Protein AF-A0A0U5IMC1-F1 (afdb_monomer_lite)

Secondary structure (DSSP, 8-state):
-PPP-PPPHHHHHHHTT----TT--SS------SB---SSHHHHHHHHTTSS---SBGGGS--HHHHHHHHHHHHHHT-S-----SSHHHHHHHHHHHHGGG-----S---HHHHHIIIIIGGGGT-------TTTHHHHTT-SSSEE-S--SSSS-EEE-TTTTTTTTS-HHHHHHTT--TT--EEE--SS-HHHHHHHHHHHH-

Structure (mmCIF, N/CA/C/O backbone):
data_AF-A0A0U5IMC1-F1
#
_entry.id   AF-A0A0U5IMC1-F1
#
loop_
_atom_site.group_PDB
_atom_site.id
_atom_site.type_symbol
_atom_site.label_atom_id
_atom_site.label_alt_id
_atom_site.label_comp_id
_atom_site.label_asym_id
_atom_site.label_entity_id
_atom_site.label_seq_id
_atom_site.pdbx_PDB_ins_code
_atom_site.Cartn_x
_atom_site.Cartn_y
_atom_site.Cartn_z
_atom_site.occupancy
_atom_site.B_iso_or_equiv
_atom_site.auth_seq_id
_atom_site.auth_comp_id
_atom_site.auth_asym_id
_atom_site.auth_atom_id
_atom_site.pdbx_PDB_model_num
ATOM 1 N N . MET A 1 1 ? -13.055 -26.616 -26.993 1.00 38.06 1 MET A N 1
ATOM 2 C CA . MET A 1 1 ? -11.719 -26.590 -26.353 1.00 38.06 1 MET A CA 1
ATOM 3 C C . MET A 1 1 ? -11.912 -26.245 -24.887 1.00 38.06 1 MET A C 1
ATOM 5 O O . MET A 1 1 ? -12.826 -25.481 -24.605 1.00 38.06 1 MET A O 1
ATOM 9 N N . SER A 1 2 ? -11.107 -26.794 -23.973 1.00 35.84 2 SER A N 1
ATOM 10 C CA . SER A 1 2 ? -11.080 -26.279 -22.596 1.00 35.84 2 SER A CA 1
ATOM 11 C C . SER A 1 2 ? -10.519 -24.858 -22.602 1.00 35.84 2 SER A C 1
ATOM 13 O O . SER A 1 2 ? -9.609 -24.572 -23.382 1.00 35.84 2 SER A O 1
ATOM 15 N N . ALA A 1 3 ? -11.012 -23.991 -21.716 1.00 41.09 3 ALA A N 1
ATOM 16 C CA . ALA A 1 3 ? -10.266 -22.791 -21.354 1.00 41.09 3 ALA A CA 1
ATOM 17 C C . ALA A 1 3 ? -8.898 -23.207 -20.768 1.00 41.09 3 ALA A C 1
ATOM 19 O O . ALA A 1 3 ? -8.819 -24.278 -20.146 1.00 41.09 3 ALA A O 1
ATOM 20 N N . PRO A 1 4 ? -7.828 -22.408 -20.944 1.00 47.88 4 PRO A N 1
ATOM 21 C CA . PRO A 1 4 ? -6.581 -22.652 -20.233 1.00 47.88 4 PRO A CA 1
ATOM 22 C C . PRO A 1 4 ? -6.866 -22.575 -18.733 1.00 47.88 4 PRO A C 1
ATOM 24 O O . PRO A 1 4 ? -7.408 -21.583 -18.241 1.00 47.88 4 PRO A O 1
ATOM 27 N N . THR A 1 5 ? -6.528 -23.634 -18.002 1.00 52.69 5 THR A N 1
ATOM 28 C CA . THR A 1 5 ? -6.650 -23.657 -16.545 1.00 52.69 5 THR A CA 1
ATOM 29 C C . THR A 1 5 ? -5.761 -22.558 -15.973 1.00 52.69 5 THR A C 1
ATOM 31 O O . THR A 1 5 ? -4.536 -22.686 -16.017 1.00 52.69 5 THR A O 1
ATOM 34 N N . ARG A 1 6 ? -6.358 -21.477 -15.444 1.00 70.75 6 ARG A N 1
ATOM 35 C CA . ARG A 1 6 ? -5.618 -20.503 -14.629 1.00 70.75 6 ARG A CA 1
ATOM 36 C C . ARG A 1 6 ? -4.876 -21.294 -13.547 1.00 70.75 6 ARG A C 1
ATOM 38 O O . ARG A 1 6 ? -5.488 -22.118 -12.868 1.00 70.75 6 ARG A O 1
ATOM 45 N N . ASN A 1 7 ? -3.571 -21.052 -13.421 1.00 81.88 7 ASN A N 1
ATOM 46 C CA . ASN A 1 7 ? -2.734 -21.662 -12.387 1.00 81.88 7 ASN A CA 1
ATOM 47 C C . ASN A 1 7 ? -3.379 -21.493 -10.999 1.00 81.88 7 ASN A C 1
ATOM 49 O O . ASN A 1 7 ? -4.106 -20.525 -10.772 1.00 81.88 7 ASN A O 1
ATOM 53 N N . SER A 1 8 ? -3.117 -22.410 -10.063 1.00 90.38 8 SER A N 1
ATOM 54 C CA . SER A 1 8 ? -3.699 -22.315 -8.714 1.00 90.38 8 SER A CA 1
ATOM 55 C C . SER A 1 8 ? -3.310 -21.002 -8.019 1.00 90.38 8 SER A C 1
ATOM 57 O O . SER A 1 8 ? -2.279 -20.409 -8.350 1.00 90.38 8 SER A O 1
ATOM 59 N N . LEU A 1 9 ? -4.097 -20.555 -7.033 1.00 90.19 9 LEU A N 1
ATOM 60 C CA . LEU A 1 9 ? -3.784 -19.339 -6.274 1.00 90.19 9 LEU A CA 1
ATOM 61 C C . LEU A 1 9 ? -2.365 -19.398 -5.682 1.00 90.19 9 LEU A C 1
ATOM 63 O O . LEU A 1 9 ? -1.580 -18.487 -5.917 1.00 90.19 9 LEU A O 1
ATOM 67 N N . ALA A 1 10 ? -1.996 -20.515 -5.047 1.00 94.31 10 ALA A N 1
ATOM 68 C CA . ALA A 1 10 ? -0.651 -20.738 -4.515 1.00 94.31 10 ALA A CA 1
ATOM 69 C C . ALA A 1 10 ? 0.443 -20.626 -5.598 1.00 94.31 10 ALA A C 1
ATOM 71 O O . ALA A 1 10 ? 1.451 -19.951 -5.400 1.00 94.31 10 ALA A O 1
ATOM 72 N N . THR A 1 11 ? 0.222 -21.213 -6.780 1.00 93.00 11 THR A N 1
ATOM 73 C CA . THR A 1 11 ? 1.140 -21.094 -7.928 1.00 93.00 11 THR A CA 1
ATOM 74 C C . THR A 1 11 ? 1.285 -19.641 -8.402 1.00 93.00 11 THR A C 1
ATOM 76 O O . THR A 1 11 ? 2.368 -19.241 -8.827 1.00 93.00 11 THR A O 1
ATOM 79 N N . ARG A 1 12 ? 0.213 -18.838 -8.331 1.00 91.69 12 ARG A N 1
ATOM 80 C CA . ARG A 1 12 ? 0.216 -17.413 -8.709 1.00 91.69 12 ARG A CA 1
ATOM 81 C C . ARG A 1 12 ? 0.943 -16.556 -7.674 1.00 91.69 12 ARG A C 1
ATOM 83 O O . ARG A 1 12 ? 1.716 -15.701 -8.085 1.00 91.69 12 ARG A O 1
ATOM 90 N N . CYS A 1 13 ? 0.780 -16.820 -6.374 1.00 92.06 13 CYS A N 1
ATOM 91 C CA . CYS A 1 13 ? 1.528 -16.122 -5.320 1.00 92.06 13 CYS A CA 1
ATOM 92 C C . CYS A 1 13 ? 3.045 -16.232 -5.546 1.00 92.06 13 CYS A C 1
ATOM 94 O O . CYS A 1 13 ? 3.759 -15.231 -5.484 1.00 92.06 13 CYS A O 1
ATOM 96 N N . VAL A 1 14 ? 3.520 -17.437 -5.889 1.00 91.56 14 VAL A N 1
ATOM 97 C CA . VAL A 1 14 ? 4.935 -17.677 -6.206 1.00 91.56 14 VAL A CA 1
ATOM 98 C C . VAL A 1 14 ? 5.339 -17.003 -7.524 1.00 91.56 14 VAL A C 1
ATOM 100 O O . VAL A 1 14 ? 6.276 -16.214 -7.528 1.00 91.56 14 VAL A O 1
ATOM 103 N N . HIS A 1 15 ? 4.650 -17.281 -8.639 1.00 92.06 15 HIS A N 1
ATOM 104 C CA . HIS A 1 15 ? 5.194 -17.006 -9.981 1.00 92.06 15 HIS A CA 1
ATOM 105 C C . HIS A 1 15 ? 4.595 -15.815 -10.748 1.00 92.06 15 HIS A C 1
ATOM 107 O O . HIS A 1 15 ? 5.153 -15.438 -11.775 1.00 92.06 15 HIS A O 1
ATOM 113 N N . ALA A 1 16 ? 3.468 -15.227 -10.331 1.00 92.38 16 ALA A N 1
ATOM 114 C CA . ALA A 1 16 ? 2.926 -14.059 -11.036 1.00 92.38 16 ALA A CA 1
ATOM 115 C C . ALA A 1 16 ? 3.807 -12.820 -10.795 1.00 92.38 16 ALA A C 1
ATOM 117 O O . ALA A 1 16 ? 4.348 -12.664 -9.701 1.00 92.38 16 ALA A O 1
ATOM 118 N N . GLY A 1 17 ? 3.965 -11.965 -11.809 1.00 89.44 17 GLY A N 1
ATOM 119 C CA . GLY A 1 17 ? 4.785 -10.746 -11.755 1.00 89.44 17 GLY A CA 1
ATOM 120 C C . GLY A 1 17 ? 6.306 -10.951 -11.672 1.00 89.44 17 GLY A C 1
ATOM 121 O O . GLY A 1 17 ? 7.046 -9.975 -11.758 1.00 89.44 17 GLY A O 1
ATOM 122 N N . GLU A 1 18 ? 6.808 -12.185 -11.532 1.00 90.75 18 GLU A N 1
ATOM 123 C CA . GLU A 1 18 ? 8.256 -12.427 -11.502 1.00 90.75 18 GLU A CA 1
ATOM 124 C C . GLU A 1 18 ? 8.898 -12.159 -12.866 1.00 90.75 18 GLU A C 1
ATOM 126 O O . GLU A 1 18 ? 8.426 -12.634 -13.903 1.00 90.75 18 GLU A O 1
ATOM 131 N N . ARG A 1 19 ? 10.001 -11.404 -12.863 1.00 84.31 19 ARG A N 1
ATOM 132 C CA . ARG A 1 19 ? 10.660 -10.928 -14.084 1.00 84.31 19 ARG A CA 1
ATOM 133 C C . ARG A 1 19 ? 11.922 -11.730 -14.375 1.00 84.31 19 ARG A C 1
ATOM 135 O O . ARG A 1 19 ? 12.742 -11.949 -13.488 1.00 84.31 19 ARG A O 1
ATOM 142 N N . THR A 1 20 ? 12.130 -12.084 -15.643 1.00 85.75 20 THR A N 1
ATOM 143 C CA . THR A 1 20 ? 13.409 -12.635 -16.110 1.00 85.75 20 THR A CA 1
ATOM 144 C C . THR A 1 20 ? 14.503 -11.575 -15.992 1.00 85.75 20 THR A C 1
ATOM 146 O O . THR A 1 20 ? 14.514 -10.597 -16.741 1.00 85.75 20 THR A O 1
ATOM 149 N N . ASP A 1 21 ? 15.430 -11.772 -15.061 1.00 88.88 21 ASP A N 1
ATOM 150 C CA . ASP A 1 21 ? 16.609 -10.925 -14.893 1.00 88.88 21 ASP A CA 1
ATOM 151 C C . ASP A 1 21 ? 17.632 -11.134 -16.037 1.00 88.88 21 ASP A C 1
ATOM 153 O O . ASP A 1 21 ? 17.951 -12.284 -16.359 1.00 88.88 21 ASP A O 1
ATOM 157 N N . PRO A 1 22 ? 18.206 -10.064 -16.629 1.00 87.75 22 PRO A N 1
ATOM 158 C CA . PRO A 1 22 ? 19.233 -10.169 -17.671 1.00 87.75 22 PRO A CA 1
ATOM 159 C C . PRO A 1 22 ? 20.512 -10.930 -17.283 1.00 87.75 22 PRO A C 1
ATOM 161 O O . PRO A 1 22 ? 21.247 -11.351 -18.177 1.00 87.75 22 PRO A O 1
ATOM 164 N N . HIS A 1 23 ? 20.794 -11.111 -15.989 1.00 92.25 23 HIS A N 1
ATOM 165 C CA . HIS A 1 23 ? 21.945 -11.870 -15.488 1.00 92.25 23 HIS A CA 1
ATOM 166 C C . HIS A 1 23 ? 21.582 -13.290 -15.014 1.00 92.25 23 HIS A C 1
ATOM 168 O O . HIS A 1 23 ? 22.460 -14.024 -14.560 1.00 92.25 23 HIS A O 1
ATOM 174 N N . GLY A 1 24 ? 20.322 -13.712 -15.172 1.00 90.88 24 GLY A N 1
ATOM 175 C CA . GLY A 1 24 ? 19.850 -15.053 -14.829 1.00 90.88 24 GLY A CA 1
ATOM 176 C C . GLY A 1 24 ? 19.470 -15.256 -13.359 1.00 90.88 24 GLY A C 1
ATOM 177 O O . GLY A 1 24 ? 19.352 -16.404 -12.931 1.00 90.88 24 GLY A O 1
ATOM 178 N N . SER A 1 25 ? 19.267 -14.187 -12.580 1.00 91.12 25 SER A N 1
ATOM 179 C CA . SER A 1 25 ? 18.691 -14.294 -11.233 1.00 91.12 25 SER A CA 1
ATOM 180 C C . SER A 1 25 ? 17.316 -14.991 -11.276 1.00 91.12 25 SER A C 1
ATOM 182 O O . SER A 1 25 ? 16.452 -14.582 -12.055 1.00 91.12 25 SER A O 1
ATOM 184 N N . PRO A 1 26 ? 17.057 -15.999 -10.417 1.00 86.94 26 PRO A N 1
ATOM 185 C CA . PRO A 1 26 ? 15.743 -16.634 -10.287 1.00 86.94 26 PRO A CA 1
ATOM 186 C C . PRO A 1 26 ? 14.735 -15.783 -9.490 1.00 86.94 26 PRO A C 1
ATOM 188 O O . PRO A 1 26 ? 13.603 -16.212 -9.274 1.00 86.94 26 PRO A O 1
ATOM 191 N N . HIS A 1 27 ? 15.150 -14.602 -9.024 1.00 88.50 27 HIS A N 1
ATOM 192 C CA . HIS A 1 27 ? 14.339 -13.650 -8.269 1.00 88.50 27 HIS A CA 1
ATOM 193 C C . HIS A 1 27 ? 14.411 -12.268 -8.916 1.00 88.50 27 HIS A C 1
ATOM 195 O O . HIS A 1 27 ? 15.494 -11.837 -9.328 1.00 88.50 27 HIS A O 1
ATOM 201 N N . THR A 1 28 ? 13.285 -11.554 -8.945 1.00 91.12 28 THR A N 1
ATOM 202 C CA . THR A 1 28 ? 13.225 -10.173 -9.435 1.00 91.12 28 THR A CA 1
ATOM 203 C C . THR A 1 28 ? 14.202 -9.266 -8.653 1.00 91.12 28 THR A C 1
ATOM 205 O O . THR A 1 28 ? 14.073 -9.161 -7.431 1.00 91.12 28 THR A O 1
ATOM 208 N N . PRO A 1 29 ? 15.173 -8.588 -9.305 1.00 92.62 29 PRO A N 1
ATOM 209 C CA . PRO A 1 29 ? 16.128 -7.715 -8.615 1.00 92.62 29 PRO A CA 1
ATOM 210 C C . PRO A 1 29 ? 15.476 -6.475 -7.984 1.00 92.62 29 PRO A C 1
ATOM 212 O O . PRO A 1 29 ? 14.432 -6.004 -8.441 1.00 92.62 29 PRO A O 1
ATOM 215 N N . ILE A 1 30 ? 16.128 -5.894 -6.968 1.00 93.19 30 ILE A N 1
ATOM 216 C CA . ILE A 1 30 ? 15.671 -4.670 -6.288 1.00 93.19 30 ILE A CA 1
ATOM 217 C C . ILE A 1 30 ? 16.300 -3.430 -6.947 1.00 93.19 30 ILE A C 1
ATOM 219 O O . ILE A 1 30 ? 17.474 -3.124 -6.744 1.00 93.19 30 ILE A O 1
ATOM 223 N N . TYR A 1 31 ? 15.506 -2.684 -7.716 1.00 94.00 31 TYR A N 1
ATOM 224 C CA . TYR A 1 31 ? 15.919 -1.474 -8.426 1.00 94.00 31 TYR A CA 1
ATOM 225 C C . TYR A 1 31 ? 15.777 -0.231 -7.537 1.00 94.00 31 TYR A C 1
ATOM 227 O O . TYR A 1 31 ? 14.844 0.559 -7.681 1.00 94.00 31 TYR A O 1
ATOM 235 N N . THR A 1 32 ? 16.752 -0.013 -6.653 1.00 95.69 32 THR A N 1
ATOM 236 C CA . THR A 1 32 ? 16.837 1.149 -5.740 1.00 95.69 32 THR A CA 1
ATOM 237 C C . THR A 1 32 ? 17.151 2.493 -6.428 1.00 95.69 32 THR A C 1
ATOM 239 O O . THR A 1 32 ? 17.486 3.471 -5.760 1.00 95.69 32 THR A O 1
ATOM 242 N N . THR A 1 33 ? 17.041 2.579 -7.759 1.00 94.81 33 THR A N 1
ATOM 243 C CA . THR A 1 33 ? 17.288 3.817 -8.516 1.00 94.81 33 THR A CA 1
ATOM 244 C C . THR A 1 33 ? 16.069 4.743 -8.553 1.00 94.81 33 THR A C 1
ATOM 246 O O . THR A 1 33 ? 14.914 4.310 -8.570 1.00 94.81 33 THR A O 1
ATOM 249 N N . THR A 1 34 ? 16.324 6.048 -8.630 1.00 93.81 34 THR A N 1
ATOM 250 C CA . THR A 1 34 ? 15.302 7.077 -8.871 1.00 93.81 34 THR A CA 1
ATOM 251 C C . THR A 1 34 ? 15.076 7.348 -10.357 1.00 93.81 34 THR A C 1
ATOM 253 O O . THR A 1 34 ? 13.968 7.717 -10.737 1.00 93.81 34 THR A O 1
ATOM 256 N N . THR A 1 35 ? 16.097 7.153 -11.197 1.00 93.94 35 THR A N 1
ATOM 257 C CA . THR A 1 35 ? 16.114 7.532 -12.618 1.00 93.94 35 THR A CA 1
ATOM 258 C C . THR A 1 35 ? 16.779 6.454 -13.470 1.00 93.94 35 THR A C 1
ATOM 260 O O . THR A 1 35 ? 17.594 5.672 -12.976 1.00 93.94 35 THR A O 1
ATOM 263 N N . PHE A 1 36 ? 16.460 6.434 -14.761 1.00 94.94 36 PHE A N 1
ATOM 264 C CA . PHE A 1 36 ? 16.986 5.462 -15.717 1.00 94.94 36 PHE A CA 1
ATOM 265 C C . PHE A 1 36 ? 17.721 6.167 -16.865 1.00 94.94 36 PHE A C 1
ATOM 267 O O . PHE A 1 36 ? 17.443 7.325 -17.178 1.00 94.94 36 PHE A O 1
ATOM 274 N N . ALA A 1 37 ? 18.708 5.486 -17.452 1.00 95.31 37 ALA A N 1
ATOM 275 C CA . ALA A 1 37 ? 19.543 6.017 -18.528 1.00 95.31 37 ALA A CA 1
ATOM 276 C C . ALA A 1 37 ? 19.052 5.536 -19.900 1.00 95.31 37 ALA A C 1
ATOM 278 O O . ALA A 1 37 ? 18.627 4.392 -20.047 1.00 95.31 37 ALA A O 1
ATOM 279 N N . PHE A 1 38 ? 19.168 6.397 -20.912 1.00 95.44 38 PHE A N 1
ATOM 280 C CA . PHE A 1 38 ? 18.723 6.131 -22.280 1.00 95.44 38 PHE A CA 1
ATOM 281 C C . PHE A 1 38 ? 19.916 6.149 -23.247 1.00 95.44 38 PHE A C 1
ATOM 283 O O . PHE A 1 38 ? 20.796 6.998 -23.096 1.00 95.44 38 PHE A O 1
ATOM 290 N N . PRO A 1 39 ? 19.959 5.265 -24.264 1.00 95.50 39 PRO A N 1
ATOM 291 C CA . PRO A 1 39 ? 21.070 5.209 -25.218 1.00 95.50 39 PRO A CA 1
ATOM 292 C C . PRO A 1 39 ? 21.084 6.391 -26.204 1.00 95.50 39 PRO A C 1
ATOM 294 O O . PRO A 1 39 ? 22.099 6.643 -26.848 1.00 95.50 39 PRO A O 1
ATOM 297 N N . SER A 1 40 ? 19.966 7.107 -26.352 1.00 97.00 40 SER A N 1
ATOM 298 C CA . SER A 1 40 ? 19.850 8.310 -27.180 1.00 97.00 40 SER A CA 1
ATOM 299 C C . SER A 1 40 ? 18.632 9.147 -26.778 1.00 97.00 40 SER A C 1
ATOM 301 O O . SER A 1 40 ? 17.693 8.643 -26.157 1.00 97.00 40 SER A O 1
ATOM 303 N N . THR A 1 41 ? 18.601 10.416 -27.198 1.00 96.12 41 THR A N 1
ATOM 304 C CA . THR A 1 41 ? 17.423 11.288 -27.045 1.00 96.12 41 THR A CA 1
ATOM 305 C C . THR A 1 41 ? 16.194 10.742 -27.779 1.00 96.12 41 THR A C 1
ATOM 307 O O . THR A 1 41 ? 15.079 10.947 -27.316 1.00 96.12 41 THR A O 1
ATOM 310 N N . ALA A 1 42 ? 16.376 10.012 -28.886 1.00 97.19 42 ALA A N 1
ATOM 311 C CA . ALA A 1 42 ? 15.269 9.371 -29.597 1.00 97.19 42 ALA A CA 1
ATOM 312 C C . ALA A 1 42 ? 14.610 8.279 -28.737 1.00 97.19 42 ALA A C 1
ATOM 314 O O . ALA A 1 42 ? 13.403 8.314 -28.538 1.00 97.19 42 ALA A O 1
ATOM 315 N N . ALA A 1 43 ? 15.411 7.398 -28.122 1.00 95.25 43 ALA A N 1
ATOM 316 C CA . ALA A 1 43 ? 14.903 6.356 -27.226 1.00 95.25 43 ALA A CA 1
ATOM 317 C C . ALA A 1 43 ? 14.228 6.925 -25.961 1.00 95.25 43 ALA A C 1
ATOM 319 O O . ALA A 1 43 ? 13.298 6.321 -25.434 1.00 95.25 43 ALA A O 1
ATOM 320 N N . LEU A 1 44 ? 14.675 8.093 -25.479 1.00 93.44 44 LEU A N 1
ATOM 321 C CA . LEU A 1 44 ? 13.992 8.837 -24.415 1.00 93.44 44 LEU A CA 1
ATOM 322 C C . LEU A 1 44 ? 12.620 9.352 -24.878 1.00 93.44 44 LEU A C 1
ATOM 324 O O . LEU A 1 44 ? 11.630 9.169 -24.174 1.00 9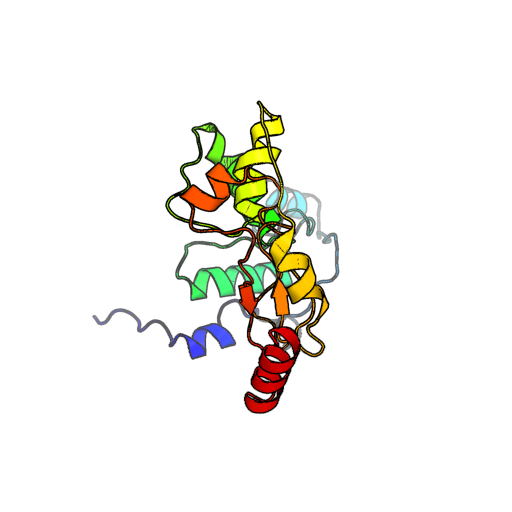3.44 44 LEU A O 1
ATOM 328 N N . LEU A 1 45 ? 12.552 9.975 -26.058 1.00 93.62 45 LEU A N 1
ATOM 329 C CA . LEU A 1 45 ? 11.304 10.485 -26.630 1.00 93.62 45 LEU A CA 1
ATOM 330 C C . LEU A 1 45 ? 10.302 9.360 -26.922 1.00 93.62 45 LEU A C 1
ATOM 332 O O . LEU A 1 45 ? 9.127 9.509 -26.611 1.00 93.62 45 LEU A O 1
ATOM 336 N N . ASP A 1 46 ? 10.755 8.205 -27.417 1.00 95.56 46 ASP A N 1
ATOM 337 C CA . ASP A 1 46 ? 9.896 7.034 -27.642 1.00 95.56 46 ASP A CA 1
ATOM 338 C C . ASP A 1 46 ? 9.193 6.546 -26.365 1.00 95.56 46 ASP A C 1
ATOM 340 O O . ASP A 1 46 ? 8.055 6.083 -26.436 1.00 95.56 46 ASP A O 1
ATOM 344 N N . VAL A 1 47 ? 9.828 6.695 -25.197 1.00 92.12 47 VAL A N 1
ATOM 345 C CA . VAL A 1 47 ? 9.220 6.373 -23.896 1.00 92.12 47 VAL A CA 1
ATOM 346 C C . VAL A 1 47 ? 8.344 7.515 -23.370 1.00 92.12 47 VAL A C 1
ATOM 348 O O . VAL A 1 47 ? 7.223 7.269 -22.932 1.00 92.12 47 VAL A O 1
ATOM 351 N N . VAL A 1 48 ? 8.807 8.767 -23.448 1.00 89.50 48 VAL A N 1
ATOM 352 C CA . VAL A 1 48 ? 8.047 9.952 -22.993 1.00 89.50 48 VAL A CA 1
ATOM 353 C C . VAL A 1 48 ? 6.744 10.138 -23.780 1.00 89.50 48 VAL A C 1
ATOM 355 O O . VAL A 1 48 ? 5.734 10.546 -23.214 1.00 89.50 48 VAL A O 1
ATOM 358 N N . GLU A 1 49 ? 6.750 9.815 -25.071 1.00 93.06 49 GLU A N 1
ATOM 359 C CA . GLU A 1 49 ? 5.598 9.931 -25.972 1.00 93.06 49 GLU A CA 1
ATOM 360 C C . GLU A 1 49 ? 4.792 8.618 -26.083 1.00 93.06 49 GLU A C 1
ATOM 362 O O . GLU A 1 49 ? 3.949 8.480 -26.968 1.00 93.06 49 GLU A O 1
ATOM 367 N N . GLY A 1 50 ? 5.047 7.638 -25.204 1.00 89.00 50 GLY A N 1
ATOM 368 C CA . GLY A 1 50 ? 4.250 6.411 -25.077 1.00 89.00 50 GLY A CA 1
ATOM 369 C C . GLY A 1 50 ? 4.349 5.415 -26.240 1.00 89.00 50 GLY A C 1
ATOM 370 O O . GLY A 1 50 ? 3.541 4.491 -26.312 1.00 89.00 50 GLY A O 1
ATOM 371 N N . ARG A 1 51 ? 5.320 5.566 -27.151 1.00 94.44 51 ARG A N 1
ATOM 372 C CA . ARG A 1 51 ? 5.550 4.624 -28.266 1.00 94.44 51 ARG A CA 1
ATOM 373 C C . ARG A 1 51 ? 6.203 3.320 -27.809 1.00 94.44 51 ARG A C 1
ATOM 375 O O . ARG A 1 51 ? 6.006 2.285 -28.441 1.00 94.44 51 ARG A O 1
ATOM 382 N N . VAL A 1 52 ? 6.985 3.371 -26.733 1.00 92.81 52 VAL A N 1
ATOM 383 C CA . VAL A 1 52 ? 7.688 2.234 -26.128 1.00 92.81 52 VAL A CA 1
ATOM 384 C C . VAL A 1 52 ? 7.484 2.276 -24.614 1.00 92.81 52 VAL A C 1
ATOM 386 O O . VAL A 1 52 ? 7.641 3.321 -23.992 1.00 92.81 52 VAL A O 1
ATOM 389 N N . ALA A 1 53 ? 7.161 1.139 -23.996 1.00 88.44 53 ALA A N 1
ATOM 390 C CA . ALA A 1 53 ? 7.121 1.041 -22.539 1.00 88.44 53 ALA A CA 1
ATOM 391 C C . ALA A 1 53 ? 8.551 1.049 -21.972 1.00 88.44 53 ALA A C 1
ATOM 393 O O . ALA A 1 53 ? 9.377 0.221 -22.359 1.00 88.44 53 ALA A O 1
ATOM 394 N N . GLY A 1 54 ? 8.845 1.956 -21.040 1.00 88.56 54 GLY A N 1
ATOM 395 C CA . GLY A 1 54 ? 10.169 2.046 -20.431 1.00 88.56 54 GLY A CA 1
ATOM 396 C C . GLY A 1 54 ? 10.191 2.847 -19.135 1.00 88.56 54 GLY A C 1
ATOM 397 O O . GLY A 1 54 ? 9.448 3.808 -18.954 1.00 88.56 54 GLY A O 1
ATOM 398 N N . SER A 1 55 ? 11.068 2.446 -18.222 1.00 92.19 55 SER A N 1
ATOM 399 C CA . SER A 1 55 ? 11.302 3.147 -16.964 1.00 92.19 55 SER A CA 1
ATOM 400 C C . SER A 1 55 ? 11.951 4.509 -17.244 1.00 92.19 55 SER A C 1
ATOM 402 O O . SER A 1 55 ? 13.049 4.562 -17.789 1.00 92.19 55 SER A O 1
ATOM 404 N N . LEU A 1 56 ? 11.294 5.611 -16.873 1.00 91.62 56 LEU A N 1
ATOM 405 C CA . LEU A 1 56 ? 11.848 6.971 -16.983 1.00 91.62 56 LEU A CA 1
ATOM 406 C C . LEU A 1 56 ? 12.411 7.439 -15.635 1.00 91.62 56 LEU A C 1
ATOM 408 O O . LEU A 1 56 ? 13.605 7.701 -15.485 1.00 91.62 56 LEU A O 1
ATOM 412 N N . TYR A 1 57 ? 11.530 7.515 -14.639 1.00 93.12 57 TYR A N 1
ATOM 413 C CA . TYR A 1 57 ? 11.827 7.974 -13.288 1.00 93.12 57 TYR A CA 1
ATOM 414 C C . TYR A 1 57 ? 10.842 7.300 -12.328 1.00 93.12 57 TYR A C 1
ATOM 416 O O . TYR A 1 57 ? 9.639 7.363 -12.564 1.00 93.12 57 TYR A O 1
ATOM 424 N N . THR A 1 58 ? 11.328 6.685 -11.247 1.00 94.31 58 THR A N 1
ATOM 425 C CA . THR A 1 58 ? 10.574 5.731 -10.399 1.00 94.31 58 THR A CA 1
ATOM 426 C C . THR A 1 58 ? 9.241 6.275 -9.852 1.00 94.31 58 THR A C 1
ATOM 428 O O . THR A 1 58 ? 8.309 5.507 -9.643 1.00 94.31 58 THR A O 1
ATOM 431 N N . ARG A 1 59 ? 9.100 7.601 -9.680 1.00 91.19 59 ARG A N 1
ATOM 432 C CA . ARG A 1 59 ? 7.835 8.257 -9.275 1.00 91.19 59 ARG A CA 1
ATOM 433 C C . ARG A 1 59 ? 6.690 8.076 -10.285 1.00 91.19 59 ARG A C 1
ATOM 435 O O . ARG A 1 59 ? 5.536 8.119 -9.885 1.00 91.19 59 ARG A O 1
ATOM 442 N N . TYR A 1 60 ? 6.991 7.911 -11.571 1.00 87.44 60 TYR A N 1
ATOM 443 C CA . TYR A 1 60 ? 5.993 7.764 -12.639 1.00 87.44 60 TYR A CA 1
ATOM 444 C C . TYR A 1 60 ? 5.649 6.291 -12.929 1.00 87.44 60 TYR A C 1
ATOM 446 O O . TYR A 1 60 ? 5.155 5.973 -14.007 1.00 87.44 60 TYR A O 1
ATOM 454 N N . GLY A 1 61 ? 5.938 5.391 -11.984 1.00 81.62 61 GLY A N 1
ATOM 455 C CA . GLY A 1 61 ? 5.806 3.949 -12.167 1.00 81.62 61 GLY A CA 1
ATOM 456 C C . GLY A 1 61 ? 6.918 3.365 -13.041 1.00 81.62 61 GLY A C 1
ATOM 457 O O . GLY A 1 61 ? 8.003 3.936 -13.183 1.00 81.62 61 GLY A O 1
ATOM 458 N N . LEU A 1 62 ? 6.651 2.182 -13.598 1.00 85.25 62 LEU A N 1
ATOM 459 C CA . LEU A 1 62 ? 7.544 1.421 -14.482 1.00 85.25 62 LEU A CA 1
ATOM 460 C C . LEU A 1 62 ? 8.931 1.067 -13.900 1.00 85.25 62 LEU A C 1
ATOM 462 O O . LEU A 1 62 ? 9.787 0.560 -14.626 1.00 85.25 62 LEU A O 1
ATOM 466 N N . ASN A 1 63 ? 9.177 1.271 -12.602 1.00 94.81 63 ASN A N 1
ATOM 467 C CA . ASN A 1 63 ? 10.329 0.682 -11.914 1.00 94.81 63 ASN A CA 1
ATOM 468 C C . ASN A 1 63 ? 10.162 -0.855 -11.901 1.00 94.81 63 ASN A C 1
ATOM 470 O O . ASN A 1 63 ? 9.098 -1.319 -11.487 1.00 94.81 63 ASN A O 1
ATOM 474 N N . PRO A 1 64 ? 11.163 -1.659 -12.318 1.00 93.25 64 PRO A N 1
ATOM 475 C CA . PRO A 1 64 ? 10.959 -3.096 -12.516 1.00 93.25 64 PRO A CA 1
ATOM 476 C C . PRO A 1 64 ? 10.522 -3.865 -11.262 1.00 93.25 64 PRO A C 1
ATOM 478 O O . PRO A 1 64 ? 9.743 -4.807 -11.380 1.00 93.25 64 PRO A O 1
ATOM 481 N N . SER A 1 65 ? 10.979 -3.466 -10.070 1.00 94.19 65 SER A N 1
ATOM 482 C CA . SER A 1 65 ? 10.599 -4.120 -8.807 1.00 94.19 65 SER A CA 1
ATOM 483 C C . SER A 1 65 ? 9.185 -3.747 -8.363 1.00 94.19 65 SER A C 1
ATOM 485 O O . SER A 1 65 ? 8.484 -4.580 -7.798 1.00 94.19 65 SER A O 1
ATOM 487 N N . ILE A 1 66 ? 8.758 -2.509 -8.636 1.00 94.94 66 ILE A N 1
ATOM 488 C CA . ILE A 1 66 ? 7.396 -2.047 -8.338 1.00 94.94 66 ILE A CA 1
ATOM 489 C C . ILE A 1 66 ? 6.404 -2.724 -9.291 1.00 94.94 66 ILE A C 1
ATOM 491 O O . ILE A 1 66 ? 5.433 -3.318 -8.830 1.00 94.94 66 ILE A O 1
ATOM 495 N N . LEU A 1 67 ? 6.715 -2.764 -10.593 1.00 93.56 67 LEU A N 1
ATOM 496 C CA . LEU A 1 67 ? 5.894 -3.475 -11.575 1.00 93.56 67 LEU A CA 1
ATOM 497 C C . LEU A 1 67 ? 5.730 -4.961 -11.243 1.00 93.56 67 LEU A C 1
ATOM 499 O O . LEU A 1 67 ? 4.653 -5.502 -11.439 1.00 93.56 67 LEU A O 1
ATOM 503 N N . ALA A 1 68 ? 6.762 -5.636 -10.732 1.00 94.62 68 ALA A N 1
ATOM 504 C CA . ALA A 1 68 ? 6.642 -7.043 -10.345 1.00 94.62 68 ALA A CA 1
ATOM 505 C C . ALA A 1 68 ? 5.612 -7.265 -9.222 1.00 94.62 68 ALA A C 1
ATOM 507 O O . ALA A 1 68 ? 4.881 -8.255 -9.235 1.00 94.62 68 ALA A O 1
ATOM 508 N N . LEU A 1 69 ? 5.510 -6.325 -8.275 1.00 95.06 69 LEU A N 1
ATOM 509 C CA . LEU A 1 69 ? 4.466 -6.321 -7.250 1.00 95.06 69 LEU A CA 1
ATOM 510 C C . LEU A 1 69 ? 3.089 -6.004 -7.855 1.00 95.06 69 LEU A C 1
ATOM 512 O O . LEU A 1 69 ? 2.126 -6.711 -7.570 1.00 95.06 69 LEU A O 1
ATOM 516 N N . GLU A 1 70 ? 2.994 -4.983 -8.708 1.00 95.19 70 GLU A N 1
ATOM 517 C CA . GLU A 1 70 ? 1.746 -4.561 -9.364 1.00 95.19 70 GLU A CA 1
ATOM 518 C C . GLU A 1 70 ? 1.173 -5.665 -10.270 1.00 95.19 70 GLU A C 1
ATOM 520 O O . GLU A 1 70 ? 0.008 -6.038 -10.134 1.00 95.19 70 GLU A O 1
ATOM 525 N N . GLU A 1 71 ? 2.001 -6.268 -11.126 1.00 94.25 71 GLU A N 1
ATOM 526 C CA . GLU A 1 71 ? 1.649 -7.406 -11.983 1.00 94.25 71 GLU A CA 1
ATOM 527 C C . GLU A 1 71 ? 1.244 -8.638 -11.148 1.00 94.25 71 GLU A C 1
ATOM 529 O O . GLU A 1 71 ? 0.290 -9.335 -11.505 1.00 94.25 71 GLU A O 1
ATOM 534 N N . LYS A 1 72 ? 1.911 -8.902 -10.009 1.00 95.62 72 LYS A N 1
ATOM 535 C CA . LYS A 1 72 ? 1.546 -9.997 -9.091 1.00 95.62 72 LYS A CA 1
ATOM 536 C C . LYS A 1 72 ? 0.191 -9.740 -8.422 1.00 95.62 72 LYS A C 1
ATOM 538 O O . LYS A 1 72 ? -0.643 -10.642 -8.413 1.00 95.62 72 LYS A O 1
ATOM 543 N N . LEU A 1 73 ? -0.063 -8.534 -7.908 1.00 95.06 73 LEU A N 1
ATOM 544 C CA . LEU A 1 73 ? -1.330 -8.169 -7.260 1.00 95.06 73 LEU A CA 1
ATOM 545 C C . LEU A 1 73 ? -2.503 -8.162 -8.249 1.00 95.06 73 LEU A C 1
ATOM 547 O O . LEU A 1 73 ? -3.518 -8.810 -7.989 1.00 95.06 73 LEU A O 1
ATOM 551 N N . ALA A 1 74 ? -2.344 -7.519 -9.411 1.00 93.88 74 ALA A N 1
ATOM 552 C CA . ALA A 1 74 ? -3.363 -7.510 -10.461 1.00 93.88 74 ALA A CA 1
ATOM 553 C C . ALA A 1 74 ? -3.692 -8.935 -10.917 1.00 93.88 74 ALA A C 1
ATOM 555 O O . ALA A 1 74 ? -4.863 -9.306 -11.030 1.00 93.88 74 ALA A O 1
ATOM 556 N N . ALA A 1 75 ? -2.662 -9.774 -11.081 1.00 92.62 75 ALA A N 1
ATOM 557 C CA . ALA A 1 75 ? -2.861 -11.185 -11.340 1.00 92.62 75 ALA A CA 1
ATOM 558 C C . ALA A 1 75 ? -3.648 -11.856 -10.210 1.00 92.62 75 ALA A C 1
ATOM 560 O O . ALA A 1 75 ? -4.637 -12.504 -10.528 1.00 92.62 75 ALA A O 1
ATOM 561 N N . LEU A 1 76 ? -3.258 -11.735 -8.936 1.00 92.12 76 LEU A N 1
ATOM 562 C CA . LEU A 1 76 ? -3.913 -12.425 -7.814 1.00 92.12 76 LEU A CA 1
ATOM 563 C C . LEU A 1 76 ? -5.419 -12.130 -7.745 1.00 92.12 76 LEU A C 1
ATOM 565 O O . LEU A 1 76 ? -6.202 -13.080 -7.867 1.00 92.12 76 LEU A O 1
ATOM 569 N N . GLU A 1 77 ? -5.799 -10.851 -7.692 1.00 91.75 77 GLU A N 1
ATOM 570 C CA . GLU A 1 77 ? -7.200 -10.389 -7.693 1.00 91.75 77 GLU A CA 1
ATOM 571 C C . GLU A 1 77 ? -7.929 -10.684 -9.018 1.00 91.75 77 GLU A C 1
ATOM 573 O O . GLU A 1 77 ? -9.150 -10.813 -9.073 1.00 91.75 77 GLU A O 1
ATOM 578 N N . GLY A 1 78 ? -7.182 -10.844 -10.115 1.00 90.12 78 GLY A N 1
ATOM 579 C CA . GLY A 1 78 ? -7.734 -11.036 -11.455 1.00 90.12 78 GLY A CA 1
ATOM 580 C C . GLY A 1 78 ? -8.178 -9.739 -12.136 1.00 90.12 78 GLY A C 1
ATOM 581 O O . GLY A 1 78 ? -8.962 -9.816 -13.085 1.00 90.12 78 GLY A O 1
ATOM 582 N N . ALA A 1 79 ? -7.675 -8.597 -11.663 1.00 90.25 79 ALA A N 1
ATOM 583 C CA . ALA A 1 79 ? -7.846 -7.277 -12.256 1.00 90.25 79 ALA A CA 1
ATOM 584 C C . ALA A 1 79 ? -7.024 -7.110 -13.551 1.00 90.25 79 ALA A C 1
ATOM 586 O O . ALA A 1 79 ? -6.155 -7.922 -13.871 1.00 90.25 79 ALA A O 1
ATOM 587 N N . GLU A 1 80 ? -7.296 -6.037 -14.296 1.00 94.50 80 GLU A N 1
ATOM 588 C CA . GLU A 1 80 ? -6.533 -5.656 -15.495 1.00 94.50 80 GLU A CA 1
ATOM 589 C C . GLU A 1 80 ? -5.152 -5.077 -15.143 1.00 94.50 80 GLU A C 1
ATOM 591 O O . GLU A 1 80 ? -4.160 -5.384 -15.800 1.00 94.50 80 GLU A O 1
ATOM 596 N N . ALA A 1 81 ? -5.086 -4.282 -14.072 1.00 92.12 81 ALA A N 1
ATOM 597 C CA . ALA A 1 81 ? -3.876 -3.669 -13.539 1.00 92.12 81 ALA A CA 1
ATOM 598 C C . ALA A 1 81 ? -4.008 -3.449 -12.020 1.00 92.12 81 ALA A C 1
ATOM 600 O O . ALA A 1 81 ? -5.098 -3.556 -11.456 1.00 92.12 81 ALA A O 1
ATOM 601 N N . ALA A 1 82 ? -2.895 -3.111 -11.371 1.00 93.62 82 ALA A N 1
ATOM 602 C CA . ALA A 1 82 ? -2.832 -2.618 -9.999 1.00 93.62 82 ALA A CA 1
ATOM 603 C C . ALA A 1 82 ? -1.794 -1.488 -9.929 1.00 93.62 82 ALA A C 1
ATOM 605 O O . ALA A 1 82 ? -0.971 -1.352 -10.833 1.00 93.62 82 ALA A O 1
ATOM 606 N N . LEU A 1 83 ? -1.838 -0.684 -8.867 1.00 93.31 83 LEU A N 1
ATOM 607 C CA . LEU A 1 83 ? -0.897 0.411 -8.621 1.00 93.31 83 LEU A CA 1
ATOM 608 C C . LEU A 1 83 ? -0.392 0.339 -7.180 1.00 93.31 83 LEU A C 1
ATOM 610 O O . LEU A 1 83 ? -1.187 0.192 -6.249 1.00 93.31 83 LEU A O 1
ATOM 614 N N . ALA A 1 84 ? 0.920 0.449 -6.993 1.00 93.44 84 ALA A N 1
ATOM 615 C CA . ALA A 1 84 ? 1.546 0.451 -5.679 1.00 93.44 84 ALA A CA 1
ATOM 616 C C . ALA A 1 84 ? 1.618 1.875 -5.102 1.00 93.44 84 ALA A C 1
ATOM 618 O O . ALA A 1 84 ? 2.138 2.800 -5.726 1.00 93.44 84 ALA A O 1
ATOM 619 N N . PHE A 1 85 ? 1.143 2.041 -3.867 1.00 91.44 85 PHE A N 1
ATOM 620 C CA . PHE A 1 85 ? 1.156 3.312 -3.139 1.00 91.44 85 PHE A CA 1
ATOM 621 C C . PHE A 1 85 ? 1.999 3.213 -1.864 1.00 91.44 85 PHE A C 1
ATOM 623 O O . PHE A 1 85 ? 2.245 2.128 -1.346 1.00 91.44 85 PHE A O 1
ATOM 630 N N . ALA A 1 86 ? 2.414 4.363 -1.324 1.00 91.00 86 ALA A N 1
ATOM 631 C CA . ALA A 1 86 ? 3.216 4.429 -0.097 1.00 91.00 86 ALA A CA 1
ATOM 632 C C . ALA A 1 86 ? 2.474 3.941 1.168 1.00 91.00 86 ALA A C 1
ATOM 634 O O . ALA A 1 86 ? 3.110 3.659 2.180 1.00 91.00 86 ALA A O 1
ATOM 635 N N . SER A 1 87 ? 1.140 3.867 1.129 1.00 88.19 87 SER A N 1
ATOM 636 C CA . SER A 1 87 ? 0.281 3.311 2.180 1.00 88.19 87 SER A CA 1
ATOM 637 C C . SER A 1 87 ? -1.128 3.048 1.634 1.00 88.19 87 SER A C 1
ATOM 639 O O . SER A 1 87 ? -1.484 3.562 0.570 1.00 88.19 87 SER A O 1
ATOM 641 N N . GLY A 1 88 ? -1.959 2.312 2.383 1.00 83.50 88 GLY A N 1
ATOM 642 C CA . GLY A 1 88 ? -3.389 2.167 2.070 1.00 83.50 88 GLY A CA 1
ATOM 643 C C . GLY A 1 88 ? -4.107 3.521 1.997 1.00 83.50 88 GLY A C 1
ATOM 644 O O . GLY A 1 88 ? -4.768 3.802 1.003 1.00 83.50 88 GLY A O 1
ATOM 645 N N . MET A 1 89 ? -3.849 4.408 2.970 1.00 85.81 89 MET A N 1
ATOM 646 C CA . MET A 1 89 ? -4.353 5.793 2.990 1.00 85.81 89 MET A CA 1
ATOM 647 C C . MET A 1 89 ? -4.017 6.565 1.703 1.00 85.81 89 MET A C 1
ATOM 649 O O . MET A 1 89 ? -4.840 7.328 1.201 1.00 85.81 89 MET A O 1
ATOM 653 N N . ALA A 1 90 ? -2.817 6.373 1.145 1.00 83.12 90 ALA A N 1
ATOM 654 C CA . ALA A 1 90 ? -2.412 7.023 -0.099 1.00 83.12 90 ALA A CA 1
ATOM 655 C C . ALA A 1 90 ? -3.139 6.448 -1.331 1.00 83.12 90 ALA A C 1
ATOM 657 O O . ALA A 1 90 ? -3.432 7.203 -2.257 1.00 83.12 90 ALA A O 1
ATOM 658 N N . ALA A 1 91 ? -3.467 5.150 -1.330 1.00 85.31 91 ALA A N 1
ATOM 659 C CA . ALA A 1 91 ? -4.243 4.514 -2.395 1.00 85.31 91 ALA A CA 1
ATOM 660 C C . ALA A 1 91 ? -5.697 5.015 -2.423 1.00 85.31 91 ALA A C 1
ATOM 662 O O . ALA A 1 91 ? -6.182 5.435 -3.473 1.00 85.31 91 ALA A O 1
ATOM 663 N N . GLU A 1 92 ? -6.378 5.043 -1.271 1.00 80.62 92 GLU A N 1
ATOM 664 C CA . GLU A 1 92 ? -7.748 5.570 -1.187 1.00 80.62 92 GLU A CA 1
ATOM 665 C C . GLU A 1 92 ? -7.799 7.087 -1.427 1.00 80.62 92 GLU A C 1
ATOM 667 O O . GLU A 1 92 ? -8.667 7.554 -2.158 1.00 80.62 92 GLU A O 1
ATOM 672 N N . SER A 1 93 ? -6.816 7.859 -0.943 1.00 81.69 93 SER A N 1
ATOM 673 C CA . SER A 1 93 ? -6.724 9.296 -1.249 1.00 81.69 93 SER A CA 1
ATOM 674 C C . SER A 1 93 ? -6.588 9.543 -2.754 1.00 81.69 93 SER A C 1
ATOM 676 O O . SER A 1 93 ? -7.265 10.412 -3.300 1.00 81.69 93 SER A O 1
ATOM 678 N N . ALA A 1 94 ? -5.754 8.764 -3.453 1.00 82.50 94 ALA A N 1
ATOM 679 C CA . ALA A 1 94 ? -5.612 8.868 -4.903 1.00 82.50 94 ALA A CA 1
ATOM 680 C C . ALA A 1 94 ? -6.912 8.497 -5.640 1.00 82.50 94 ALA A C 1
ATOM 682 O O . ALA A 1 94 ? -7.322 9.222 -6.548 1.00 82.50 94 ALA A O 1
ATOM 683 N N . LEU A 1 95 ? -7.592 7.426 -5.212 1.00 81.62 95 LEU A N 1
ATOM 684 C CA . LEU A 1 95 ? -8.901 7.017 -5.730 1.00 81.62 95 LEU 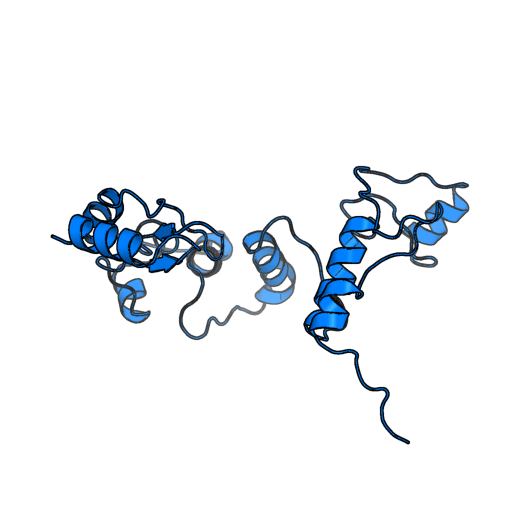A CA 1
ATOM 685 C C . LEU A 1 95 ? -9.948 8.134 -5.560 1.00 81.62 95 LEU A C 1
ATOM 687 O O . LEU A 1 95 ? -10.641 8.489 -6.516 1.00 81.62 95 LEU A O 1
ATOM 691 N N . PHE A 1 96 ? -10.034 8.730 -4.369 1.00 78.00 96 PHE A N 1
ATOM 692 C CA . PHE A 1 96 ? -10.989 9.793 -4.061 1.00 78.00 96 PHE A CA 1
ATOM 693 C C . PHE A 1 96 ? -10.668 11.112 -4.781 1.00 78.00 96 PHE A C 1
ATOM 695 O O . PHE A 1 96 ? -11.587 11.755 -5.286 1.00 78.00 96 PHE A O 1
ATOM 702 N N . PHE A 1 97 ? -9.396 11.497 -4.933 1.00 78.00 97 PHE A N 1
ATOM 703 C CA . PHE A 1 97 ? -9.031 12.684 -5.722 1.00 78.00 97 PHE A CA 1
ATOM 704 C C . PHE A 1 97 ? -9.268 12.508 -7.231 1.00 78.00 97 PHE A C 1
ATOM 706 O O . PHE A 1 97 ? -9.587 13.490 -7.913 1.00 78.00 97 PHE A O 1
ATOM 713 N N . ALA A 1 98 ? -9.130 11.284 -7.751 1.00 80.81 98 ALA A N 1
ATOM 714 C CA . ALA A 1 98 ? -9.377 10.964 -9.155 1.00 80.81 98 ALA A CA 1
ATOM 715 C C . ALA A 1 98 ? -10.876 10.846 -9.492 1.00 80.81 98 ALA A C 1
ATOM 717 O O . ALA A 1 98 ? -11.302 11.360 -10.526 1.00 80.81 98 ALA A O 1
ATOM 718 N N . HIS A 1 99 ? -11.675 10.208 -8.625 1.00 75.44 99 HIS A N 1
ATOM 719 C CA . HIS A 1 99 ? -13.057 9.811 -8.944 1.00 75.44 99 HIS A CA 1
ATOM 720 C C . HIS A 1 99 ? -14.131 10.332 -7.974 1.00 75.44 99 HIS A C 1
ATOM 722 O O . HIS A 1 99 ? -15.279 10.488 -8.374 1.00 75.44 99 HIS A O 1
ATOM 728 N N . GLY A 1 100 ? -13.789 10.675 -6.728 1.00 64.75 100 GLY A N 1
ATOM 729 C CA . GLY A 1 100 ? -14.748 11.087 -5.688 1.00 64.75 100 GLY A CA 1
ATOM 730 C C . GLY A 1 100 ? -15.377 12.477 -5.867 1.00 64.75 100 GLY A C 1
ATOM 731 O O . GLY A 1 100 ? -16.134 12.922 -5.009 1.00 64.75 100 GLY A O 1
ATOM 732 N N . ARG A 1 101 ? -15.084 13.181 -6.971 1.00 64.06 101 ARG A N 1
ATOM 733 C CA . ARG A 1 101 ? -15.589 14.541 -7.255 1.00 64.06 101 ARG A CA 1
ATOM 734 C C . ARG A 1 101 ? -17.104 14.618 -7.446 1.00 64.06 101 ARG A C 1
ATOM 736 O O . ARG A 1 101 ? -17.676 15.682 -7.240 1.00 64.06 101 ARG A O 1
ATOM 743 N N . GLU A 1 102 ? -17.733 13.518 -7.847 1.00 54.22 102 GLU A N 1
ATOM 744 C CA . GLU A 1 102 ? -19.192 13.413 -8.011 1.00 54.22 102 GLU A CA 1
ATOM 745 C C . GLU A 1 102 ? -19.897 12.986 -6.705 1.00 54.22 102 GLU A C 1
ATOM 747 O O . GLU A 1 102 ? -21.117 12.843 -6.669 1.00 54.22 102 GLU A O 1
ATOM 752 N N . GLY A 1 103 ? -19.131 12.824 -5.619 1.00 53.50 103 GLY A N 1
ATOM 753 C CA . GLY A 1 103 ? -19.577 12.329 -4.321 1.00 53.50 103 GLY A CA 1
ATOM 754 C C . GLY A 1 103 ? -18.956 10.973 -3.973 1.00 53.50 103 GLY A C 1
ATOM 755 O O . GLY A 1 103 ? -18.478 10.238 -4.837 1.00 53.50 103 GLY A O 1
ATOM 756 N N . ILE A 1 104 ? -18.967 10.637 -2.683 1.00 62.28 104 ILE A N 1
ATOM 757 C CA . ILE A 1 104 ? -18.506 9.349 -2.149 1.00 62.28 104 ILE A CA 1
ATOM 758 C C . ILE A 1 104 ? -19.620 8.800 -1.258 1.00 62.28 104 ILE A C 1
ATOM 760 O O . ILE A 1 104 ? -20.106 9.500 -0.372 1.00 62.28 104 ILE A O 1
ATOM 764 N N . VAL A 1 105 ? -20.023 7.547 -1.481 1.00 55.94 105 VAL A N 1
ATOM 765 C CA . VAL A 1 105 ? -21.035 6.859 -0.667 1.00 55.94 105 VAL A CA 1
ATOM 766 C C . VAL A 1 105 ? -20.363 5.716 0.086 1.00 55.94 105 VAL A C 1
ATOM 768 O O . VAL A 1 105 ? -20.063 4.676 -0.496 1.00 55.94 105 VAL A O 1
ATOM 771 N N . CYS A 1 106 ? -20.127 5.908 1.384 1.00 58.53 106 CYS A N 1
ATOM 772 C CA . CYS A 1 106 ? -19.703 4.834 2.281 1.00 58.53 106 CYS A CA 1
ATOM 773 C C . CYS A 1 106 ? -20.935 4.036 2.737 1.00 58.53 106 CYS A C 1
ATOM 775 O O . CYS A 1 106 ? -21.945 4.629 3.120 1.00 58.53 106 CYS A O 1
ATOM 777 N N . ILE A 1 107 ? -20.867 2.703 2.692 1.00 50.72 107 ILE A N 1
ATOM 778 C CA . ILE A 1 107 ? -21.967 1.805 3.077 1.00 50.72 107 ILE A CA 1
ATOM 779 C C . ILE A 1 107 ? -21.467 0.874 4.181 1.00 50.72 107 ILE A C 1
ATOM 781 O O . ILE A 1 107 ? -20.533 0.108 3.962 1.00 50.72 107 ILE A O 1
ATOM 785 N N . GLY A 1 108 ? -22.114 0.921 5.347 1.00 54.66 108 GLY A N 1
ATOM 786 C CA . GLY A 1 108 ? -21.641 0.231 6.549 1.00 54.66 108 GLY A CA 1
ATOM 787 C C . GLY A 1 108 ? -20.526 1.002 7.260 1.00 54.66 108 GLY A C 1
ATOM 788 O O . GLY A 1 108 ? -20.402 2.216 7.096 1.00 54.66 108 GLY A O 1
ATOM 789 N N . ASP A 1 109 ? -19.742 0.288 8.066 1.00 60.69 109 ASP A N 1
ATOM 790 C CA . ASP A 1 109 ? -18.559 0.825 8.747 1.00 60.69 109 ASP A CA 1
ATOM 791 C C . ASP A 1 109 ? -17.281 0.570 7.926 1.00 60.69 109 ASP A C 1
ATOM 793 O O . ASP A 1 109 ? -17.236 -0.339 7.093 1.00 60.69 109 ASP A O 1
ATOM 797 N N . ALA A 1 110 ? -16.242 1.373 8.151 1.00 62.75 110 ALA A N 1
ATOM 798 C CA . ALA A 1 110 ? -14.977 1.301 7.421 1.00 62.75 110 ALA A CA 1
ATOM 799 C C . ALA A 1 110 ? -13.773 1.539 8.347 1.00 62.75 110 ALA A C 1
ATOM 801 O O . ALA A 1 110 ? -13.917 1.866 9.528 1.00 62.75 110 ALA A O 1
ATOM 802 N N . TYR A 1 111 ? -12.555 1.383 7.817 1.00 76.06 111 TYR A N 1
ATOM 803 C CA . TYR A 1 111 ? -11.349 1.742 8.563 1.00 76.06 111 TYR A CA 1
ATOM 804 C C . TYR A 1 111 ? -11.429 3.217 8.975 1.00 76.06 111 TYR A C 1
ATOM 806 O O . TYR A 1 111 ? -11.710 4.084 8.152 1.00 76.06 111 TYR A O 1
ATOM 814 N N . GLY A 1 112 ? -11.205 3.516 10.256 1.00 73.25 112 GLY A N 1
ATOM 815 C CA . GLY A 1 112 ? -11.484 4.856 10.769 1.00 73.25 112 GLY A CA 1
ATOM 816 C C . GLY A 1 112 ? -10.658 5.948 10.091 1.00 73.25 112 GLY A C 1
ATOM 817 O O . GLY A 1 112 ? -11.199 7.009 9.830 1.00 73.25 112 GLY A O 1
ATOM 818 N N . GLY A 1 113 ? -9.416 5.665 9.672 1.00 75.44 113 GLY A N 1
ATOM 819 C CA . GLY A 1 113 ? -8.633 6.610 8.864 1.00 75.44 113 GLY A CA 1
ATOM 820 C C . GLY A 1 113 ? -9.328 7.001 7.552 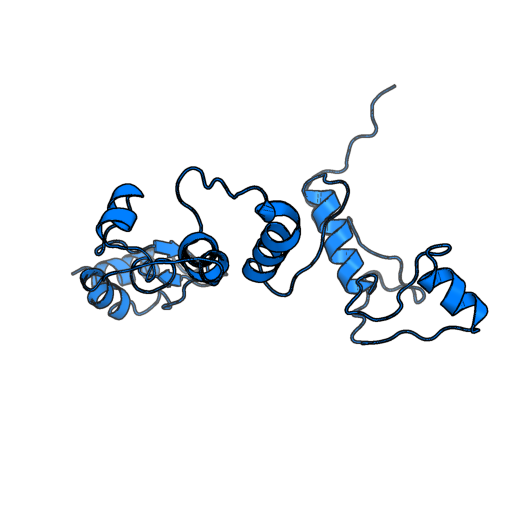1.00 75.44 113 GLY A C 1
ATOM 821 O O . GLY A 1 113 ? -9.271 8.161 7.162 1.00 75.44 113 GLY A O 1
ATOM 822 N N . THR A 1 114 ? -10.064 6.078 6.930 1.00 71.06 114 THR A N 1
ATOM 823 C CA . THR A 1 114 ? -10.909 6.325 5.753 1.00 71.06 114 THR A CA 1
ATOM 824 C C . THR A 1 114 ? -12.143 7.157 6.107 1.00 71.06 114 THR A C 1
ATOM 826 O O . THR A 1 114 ? -12.572 8.003 5.328 1.00 71.06 114 THR A O 1
ATOM 829 N N . LEU A 1 115 ? -12.719 6.959 7.296 1.00 74.62 115 LEU A N 1
ATOM 830 C CA . LEU A 1 115 ? -13.867 7.733 7.788 1.00 74.62 115 LEU A CA 1
ATOM 831 C C . LEU A 1 115 ? -13.480 9.145 8.252 1.00 74.62 115 LEU A C 1
ATOM 833 O O . LEU A 1 115 ? -14.275 10.066 8.112 1.00 74.62 115 LEU A O 1
ATOM 837 N N . GLU A 1 116 ? -12.261 9.311 8.746 1.00 75.06 116 GLU A N 1
ATOM 838 C CA . GLU A 1 116 ? -11.567 10.567 9.033 1.00 75.06 116 GLU A CA 1
ATOM 839 C C . GLU A 1 116 ? -11.209 11.296 7.723 1.00 75.06 116 GLU A C 1
ATOM 841 O O . GLU A 1 116 ? -11.483 12.486 7.566 1.00 75.06 116 GLU A O 1
ATOM 846 N N . LEU A 1 117 ? -10.708 10.572 6.715 1.00 70.62 117 LEU A N 1
ATOM 847 C CA . LEU A 1 117 ? -10.459 11.110 5.377 1.00 70.62 117 LEU A CA 1
ATOM 848 C C . LEU A 1 117 ? -11.757 11.593 4.709 1.00 70.62 117 LEU A C 1
ATOM 850 O O . LEU A 1 117 ? -11.809 12.716 4.221 1.00 70.62 117 LEU A O 1
ATOM 854 N N . ILE A 1 118 ? -12.822 10.786 4.715 1.00 71.12 118 ILE A N 1
ATOM 855 C CA . ILE A 1 118 ? -14.118 11.134 4.105 1.00 71.12 118 ILE A CA 1
ATOM 856 C C . ILE A 1 118 ? -14.915 12.140 4.957 1.00 71.12 118 ILE A C 1
ATOM 858 O O . ILE A 1 118 ? -15.683 12.919 4.398 1.00 71.12 118 ILE A O 1
ATOM 862 N N . GLY A 1 119 ? -14.763 12.126 6.284 1.00 70.12 119 GLY A N 1
ATOM 863 C CA . GLY A 1 119 ? -15.568 12.915 7.225 1.00 70.12 119 GLY A CA 1
ATOM 864 C C . GLY A 1 119 ? -14.948 14.242 7.668 1.00 70.12 119 GLY A C 1
ATOM 865 O O . GLY A 1 119 ? -15.687 15.194 7.893 1.00 70.12 119 GLY A O 1
ATOM 866 N N . GLN A 1 120 ? -13.617 14.332 7.755 1.00 68.81 120 GLN A N 1
ATOM 867 C CA . GLN A 1 120 ? -12.908 15.571 8.092 1.00 68.81 120 GLN A CA 1
ATOM 868 C C . GLN A 1 120 ? -12.080 16.105 6.921 1.00 68.81 120 GLN A C 1
ATOM 870 O O . GLN A 1 120 ? -12.215 17.270 6.562 1.00 68.81 120 GLN A O 1
ATOM 875 N N . GLN A 1 121 ? -11.234 15.284 6.292 1.00 65.75 121 GLN A N 1
ATOM 876 C CA . GLN A 1 121 ? -10.137 15.812 5.462 1.00 65.75 121 GLN A CA 1
ATOM 877 C C . GLN A 1 121 ? -10.534 16.142 4.015 1.00 65.75 121 GLN A C 1
ATOM 879 O O . GLN A 1 121 ? -10.159 17.198 3.507 1.00 65.75 121 GLN A O 1
ATOM 884 N N . LEU A 1 122 ? -11.337 15.309 3.347 1.00 66.38 122 LEU A N 1
ATOM 885 C CA . LEU A 1 122 ? -11.970 15.671 2.073 1.00 66.38 122 LEU A CA 1
ATOM 886 C C . LEU A 1 122 ? -13.001 16.804 2.289 1.00 66.38 122 LEU A C 1
ATOM 888 O O . LEU A 1 122 ? -13.006 17.748 1.496 1.00 66.38 122 LEU A O 1
ATOM 892 N N . PRO A 1 123 ? -13.760 16.829 3.407 1.00 60.94 123 PRO A N 1
ATOM 893 C CA . PRO A 1 123 ? -14.484 18.010 3.877 1.00 60.94 123 PRO A CA 1
ATOM 894 C C . PRO A 1 123 ? -13.630 19.179 4.394 1.00 60.94 123 PRO A C 1
ATOM 896 O O . PRO A 1 123 ? -14.206 20.188 4.774 1.00 60.94 123 PRO A O 1
ATOM 899 N N . LEU A 1 124 ? -12.295 19.199 4.305 1.00 49.84 124 LEU A N 1
ATOM 900 C CA . LEU A 1 124 ? -11.568 20.486 4.344 1.00 49.84 124 LEU A CA 1
ATOM 901 C C . LEU A 1 124 ? -11.683 21.254 3.012 1.00 49.84 124 LEU A C 1
ATOM 903 O O . LEU A 1 124 ? -11.216 22.385 2.890 1.00 49.84 124 LEU A O 1
ATOM 907 N N . LEU A 1 125 ? -12.411 20.680 2.046 1.00 50.00 125 LEU A N 1
ATOM 908 C CA . LEU A 1 125 ? -13.064 21.387 0.946 1.00 50.00 125 LEU A CA 1
ATOM 909 C C . LEU A 1 125 ? -14.521 21.816 1.293 1.00 50.00 125 LEU A C 1
ATOM 911 O O . LEU A 1 125 ? -15.179 22.404 0.435 1.00 50.00 125 LEU A O 1
ATOM 915 N N . GLY A 1 126 ? -15.013 21.576 2.530 1.00 33.31 126 GLY A N 1
ATOM 916 C CA . GL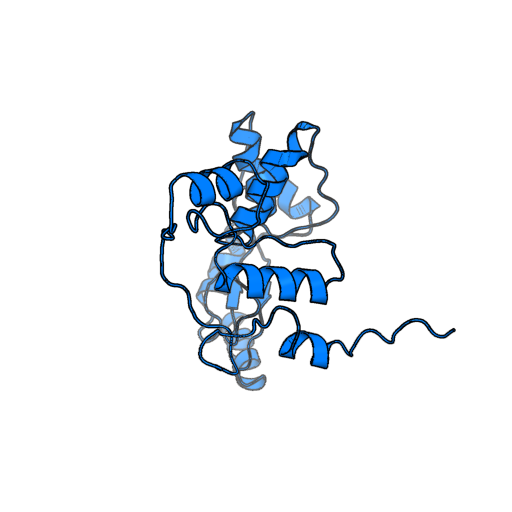Y A 1 126 ? -16.271 22.122 3.087 1.00 33.31 126 GLY A CA 1
ATOM 917 C C . GLY A 1 126 ? -16.971 21.444 4.310 1.00 33.31 126 GLY A C 1
ATOM 918 O O . GLY A 1 126 ? -18.083 20.977 4.107 1.00 33.31 126 GLY A O 1
ATOM 919 N N . ILE A 1 127 ? -16.409 21.520 5.541 1.00 29.97 127 ILE A N 1
ATOM 920 C CA . ILE A 1 127 ? -17.014 21.621 6.919 1.00 29.97 127 ILE A CA 1
ATOM 921 C C . ILE A 1 127 ? -17.941 20.469 7.430 1.00 29.97 127 ILE A C 1
ATOM 923 O O . ILE A 1 127 ? -18.784 20.016 6.668 1.00 29.97 127 ILE A O 1
ATOM 927 N N . GLU A 1 128 ? -18.038 19.982 8.694 1.00 28.39 128 GLU A N 1
ATOM 928 C CA . GLU A 1 128 ? -17.322 19.856 10.019 1.00 28.39 128 GLU A CA 1
ATOM 929 C C . GLU A 1 128 ? -18.154 18.775 10.838 1.00 28.39 128 GLU A C 1
ATOM 931 O O . GLU A 1 128 ? -19.080 18.212 10.253 1.00 28.39 128 GLU A O 1
ATOM 936 N N . ILE A 1 129 ? -18.028 18.342 12.119 1.00 31.70 129 ILE A N 1
ATOM 937 C CA . ILE A 1 129 ? -17.335 18.727 13.386 1.00 31.70 129 ILE A CA 1
ATOM 938 C C . ILE A 1 129 ? -16.889 17.427 14.167 1.00 31.70 129 ILE A C 1
ATOM 940 O O . ILE A 1 129 ? -16.422 16.497 13.519 1.00 31.70 129 ILE A O 1
ATOM 944 N N . ALA A 1 130 ? -17.006 17.314 15.517 1.00 35.84 130 ALA A N 1
ATOM 945 C CA . ALA A 1 130 ? -16.443 16.229 16.378 1.00 35.84 130 ALA A CA 1
ATOM 946 C C . ALA A 1 130 ? -17.161 16.027 17.759 1.00 35.84 130 ALA A C 1
ATOM 948 O O . ALA A 1 130 ? -18.095 16.781 18.020 1.00 35.84 130 ALA A O 1
ATOM 949 N N . ASP A 1 131 ? -16.753 15.035 18.602 1.00 46.03 131 ASP A N 1
ATOM 950 C CA . ASP A 1 131 ? -16.587 15.074 20.106 1.00 46.03 131 ASP A CA 1
ATOM 951 C C . ASP A 1 131 ? -16.168 13.689 20.744 1.00 46.03 131 ASP A C 1
ATOM 953 O O . ASP A 1 131 ? -16.345 12.647 20.110 1.00 46.03 131 ASP A O 1
ATOM 957 N N . ASP A 1 132 ? -15.608 13.642 21.971 1.00 49.09 132 ASP A N 1
ATOM 958 C CA . ASP A 1 132 ? -14.932 12.487 22.654 1.00 49.09 132 ASP A CA 1
ATOM 959 C C . ASP A 1 132 ? -15.867 11.516 23.451 1.00 49.09 132 ASP A C 1
ATOM 961 O O . ASP A 1 132 ? -17.049 11.806 23.602 1.00 49.09 132 ASP A O 1
ATOM 965 N N . GLY A 1 133 ? -15.486 10.303 23.911 1.00 51.16 133 GLY A N 1
ATOM 966 C CA . GLY A 1 133 ? -14.228 9.541 23.730 1.00 51.16 133 GLY A CA 1
ATOM 967 C C . GLY A 1 133 ? -13.751 8.628 24.904 1.00 51.16 133 GLY A C 1
ATOM 968 O O . GLY A 1 133 ? -13.433 7.460 24.672 1.00 51.16 133 GLY A O 1
ATOM 969 N N . ALA A 1 134 ? -13.677 9.121 26.150 1.00 52.66 134 ALA A N 1
ATOM 970 C CA . ALA A 1 134 ? -12.639 8.765 27.150 1.00 52.66 134 ALA A CA 1
ATOM 971 C C . ALA A 1 134 ? -12.597 7.380 27.865 1.00 52.66 134 ALA A C 1
ATOM 973 O O . ALA A 1 134 ? -11.627 7.119 28.583 1.00 52.66 134 ALA A O 1
ATOM 974 N N . ALA A 1 135 ? -13.600 6.497 27.777 1.00 50.34 135 ALA A N 1
ATOM 975 C CA . ALA A 1 135 ? -13.711 5.369 28.727 1.00 50.34 135 ALA A CA 1
ATOM 976 C C . ALA A 1 135 ? -12.782 4.168 28.439 1.00 50.34 135 ALA A C 1
ATOM 978 O O . ALA A 1 135 ? -12.140 3.649 29.356 1.00 50.34 135 ALA A O 1
ATOM 979 N N . ALA A 1 136 ? -12.694 3.715 27.185 1.00 48.06 136 ALA A N 1
ATOM 980 C CA . ALA A 1 136 ? -11.846 2.575 26.817 1.00 48.06 136 ALA A CA 1
ATOM 981 C C . ALA A 1 136 ? -10.332 2.871 26.873 1.00 48.06 136 ALA A C 1
ATOM 983 O O . ALA A 1 136 ? -9.542 1.926 26.896 1.00 48.06 136 ALA A O 1
ATOM 984 N N . THR A 1 137 ? -9.925 4.140 26.995 1.00 57.28 137 THR A N 1
ATOM 985 C CA . THR A 1 137 ? -8.518 4.571 27.087 1.00 57.28 137 THR A CA 1
ATOM 986 C C . THR A 1 137 ? -7.833 3.882 28.259 1.00 57.28 137 THR A C 1
ATOM 988 O O . THR A 1 137 ? -6.847 3.170 28.095 1.00 57.28 137 THR A O 1
ATOM 991 N N . ALA A 1 138 ? -8.473 3.950 29.428 1.00 65.38 138 ALA A N 1
ATOM 992 C CA . ALA A 1 138 ? -7.970 3.356 30.658 1.00 65.38 138 ALA A CA 1
ATOM 993 C C . ALA A 1 138 ? -7.911 1.817 30.636 1.00 65.38 138 ALA A C 1
ATOM 995 O O . ALA A 1 138 ? -7.329 1.241 31.552 1.00 65.38 138 ALA A O 1
ATOM 996 N N . VAL A 1 139 ? -8.537 1.142 29.661 1.00 48.84 139 VAL A N 1
ATOM 997 C CA . VAL A 1 139 ? -8.433 -0.318 29.463 1.00 48.84 139 VAL A CA 1
ATOM 998 C C . VAL A 1 139 ? -7.319 -0.639 28.466 1.00 48.84 139 VAL A C 1
ATOM 1000 O O . VAL A 1 139 ? -6.541 -1.559 28.702 1.00 48.84 139 VAL A O 1
ATOM 1003 N N . ALA A 1 140 ? -7.209 0.150 27.395 1.00 51.75 140 ALA A N 1
ATOM 1004 C CA . ALA A 1 140 ? -6.146 0.037 26.404 1.00 51.75 140 ALA A CA 1
ATOM 1005 C C . ALA A 1 140 ? -4.752 0.252 27.039 1.00 51.75 140 ALA A C 1
ATOM 1007 O O . ALA A 1 140 ? -3.824 -0.494 26.741 1.00 51.75 140 ALA A O 1
ATOM 1008 N N . ASP A 1 141 ? -4.644 1.178 27.999 1.00 74.12 141 ASP A N 1
ATOM 1009 C CA . ASP A 1 141 ? -3.428 1.472 28.778 1.00 74.12 141 ASP A CA 1
ATOM 1010 C C . ASP A 1 141 ? -2.993 0.354 29.763 1.00 74.12 141 ASP A C 1
ATOM 1012 O O . ASP A 1 141 ? -1.959 0.489 30.417 1.00 74.12 141 ASP A O 1
ATOM 1016 N N . ARG A 1 142 ? -3.771 -0.734 29.931 1.00 76.19 142 ARG A N 1
ATOM 1017 C CA . ARG A 1 142 ? -3.492 -1.827 30.900 1.00 76.19 142 ARG A CA 1
ATOM 1018 C C . ARG A 1 142 ? -3.057 -3.153 30.272 1.00 76.19 142 ARG A C 1
ATOM 1020 O O . ARG A 1 142 ? -2.903 -4.143 30.995 1.00 76.19 142 ARG A O 1
ATOM 1027 N N . LEU A 1 143 ? -2.902 -3.201 28.955 1.00 65.44 143 LEU A N 1
ATOM 1028 C CA . LEU A 1 143 ? -2.423 -4.382 28.236 1.00 65.44 143 LEU A CA 1
ATOM 1029 C C . LEU A 1 143 ? -0.887 -4.381 28.203 1.00 65.44 143 LEU A C 1
ATOM 1031 O O . LEU A 1 143 ? -0.269 -3.325 28.082 1.00 65.44 143 LEU A O 1
ATOM 1035 N N . GLU A 1 144 ? -0.274 -5.554 28.370 1.00 82.25 144 GLU A N 1
ATOM 1036 C CA . GLU A 1 144 ? 1.189 -5.709 28.475 1.00 82.25 144 GLU A CA 1
ATOM 1037 C C . GLU A 1 144 ? 1.758 -6.513 27.296 1.00 82.25 144 GLU A C 1
ATOM 1039 O O . GLU A 1 144 ? 2.934 -6.350 26.972 1.00 82.25 144 GLU A O 1
ATOM 1044 N N . LEU A 1 145 ? 0.933 -7.333 26.628 1.00 65.38 145 LEU A N 1
ATOM 1045 C CA . LEU A 1 145 ? 1.287 -8.033 25.388 1.00 65.38 145 LEU A CA 1
ATOM 1046 C C . LEU A 1 145 ? 0.731 -7.324 24.148 1.00 65.38 145 LEU A C 1
ATOM 1048 O O . LEU A 1 145 ? 1.452 -7.160 23.166 1.00 65.38 145 LEU A O 1
ATOM 1052 N N . PHE A 1 146 ? -0.529 -6.873 24.183 1.00 55.28 146 PHE A N 1
ATOM 1053 C CA . PHE A 1 146 ? -1.119 -6.167 23.041 1.00 55.28 146 PHE A CA 1
ATOM 1054 C C . PHE A 1 146 ? -0.526 -4.761 22.893 1.00 55.28 146 PHE A C 1
ATOM 1056 O O . PHE A 1 146 ? -0.777 -3.879 23.715 1.00 55.28 146 PHE A O 1
ATOM 1063 N N . ALA A 1 147 ? 0.204 -4.511 21.806 1.00 77.50 147 ALA A N 1
ATOM 1064 C CA . ALA A 1 147 ? 0.775 -3.190 21.555 1.00 77.50 147 ALA A CA 1
ATOM 1065 C C . ALA A 1 147 ? -0.297 -2.181 21.097 1.00 77.50 147 ALA A C 1
ATOM 1067 O O . ALA A 1 147 ? -1.099 -2.457 20.201 1.00 77.50 147 ALA A O 1
ATOM 1068 N N . LEU A 1 148 ? -0.281 -0.981 21.686 1.00 65.75 148 LEU A N 1
ATOM 1069 C CA . LEU A 1 148 ? -1.159 0.142 21.336 1.00 65.75 148 LEU A CA 1
ATOM 1070 C C . LEU A 1 148 ? -0.833 0.690 19.936 1.00 65.75 148 LEU A C 1
ATOM 1072 O O . LEU A 1 148 ? 0.029 1.556 19.778 1.00 65.75 148 LEU A O 1
ATOM 1076 N N . ALA A 1 149 ? -1.529 0.201 18.906 1.00 66.62 149 ALA A N 1
ATOM 1077 C CA . ALA A 1 149 ? -1.315 0.617 17.521 1.00 66.62 149 ALA A CA 1
ATOM 1078 C C . ALA A 1 149 ? -2.598 0.510 16.668 1.00 66.62 149 ALA A C 1
ATOM 1080 O O . ALA A 1 149 ? -3.323 -0.475 16.771 1.00 66.62 149 ALA A O 1
ATOM 1081 N N . PRO A 1 150 ? -2.876 1.470 15.760 1.00 52.72 150 PRO A N 1
ATOM 1082 C CA . PRO A 1 150 ? -4.065 1.441 14.896 1.00 52.72 150 PRO A CA 1
ATOM 1083 C C . PRO A 1 150 ? -3.974 0.442 13.723 1.00 52.72 150 PRO A C 1
ATOM 1085 O O . PRO A 1 150 ? -4.967 0.245 13.015 1.00 52.72 150 PRO A O 1
ATOM 1088 N N . SER A 1 151 ? -2.799 -0.162 13.508 1.00 62.66 151 SER A N 1
ATOM 1089 C CA . SER A 1 151 ? -2.538 -1.167 12.469 1.00 62.66 151 SER A CA 1
ATOM 1090 C C . SER A 1 151 ? -3.204 -2.518 12.784 1.00 62.66 151 SER A C 1
ATOM 1092 O O . SER A 1 151 ? -3.809 -2.696 13.841 1.00 62.66 151 SER A O 1
ATOM 1094 N N . LEU A 1 152 ? -3.123 -3.470 11.853 1.00 64.25 152 LEU A N 1
ATOM 1095 C CA . LEU A 1 152 ? -3.675 -4.824 11.979 1.00 64.25 152 LEU A CA 1
ATOM 1096 C C . LEU A 1 152 ? -3.013 -5.797 10.989 1.00 64.25 152 LEU A C 1
ATOM 1098 O O . LEU A 1 152 ? -2.498 -5.370 9.957 1.00 64.25 152 LEU A O 1
ATOM 1102 N N . GLY A 1 153 ? -3.063 -7.099 11.286 1.00 47.53 153 GLY A N 1
ATOM 1103 C CA . GLY A 1 153 ? -2.571 -8.161 10.394 1.00 47.53 153 GLY A CA 1
ATOM 1104 C C . GLY A 1 153 ? -1.047 -8.355 10.362 1.00 47.53 153 GLY A C 1
ATOM 1105 O O . GLY A 1 153 ? -0.531 -8.875 9.373 1.00 47.53 153 GLY A O 1
ATOM 1106 N N . GLY A 1 154 ? -0.334 -7.921 11.408 1.00 56.19 154 GLY A N 1
ATOM 1107 C CA . GLY A 1 154 ? 1.072 -8.281 11.640 1.00 56.19 154 GLY A CA 1
ATOM 1108 C C . GLY A 1 154 ? 1.236 -9.719 12.152 1.00 56.19 154 GLY A C 1
ATOM 1109 O O . GLY A 1 154 ? 0.286 -10.502 12.148 1.00 56.19 154 GLY A O 1
ATOM 1110 N N . VAL A 1 155 ? 2.440 -10.060 12.617 1.00 62.12 155 VAL A N 1
ATOM 1111 C CA . VAL A 1 155 ? 2.657 -11.282 13.424 1.00 62.12 155 VAL A CA 1
ATOM 1112 C C . VAL A 1 155 ? 2.473 -11.013 14.921 1.00 62.12 155 VAL A C 1
ATOM 1114 O O . VAL A 1 155 ? 2.420 -11.947 15.712 1.00 62.12 155 VAL A O 1
ATOM 1117 N N . GLU A 1 156 ? 2.367 -9.737 15.280 1.00 63.78 156 GLU A N 1
ATOM 1118 C CA . GLU A 1 156 ? 2.227 -9.184 16.616 1.00 63.78 156 GLU A CA 1
ATOM 1119 C C . GLU A 1 156 ? 0.757 -8.866 16.938 1.00 63.78 156 GLU A C 1
ATOM 1121 O O . GLU A 1 156 ? 0.017 -8.338 16.099 1.00 63.78 156 GLU A O 1
ATOM 1126 N N . SER A 1 157 ? 0.341 -9.135 18.173 1.00 53.34 157 SER A N 1
ATOM 1127 C CA . SER A 1 157 ? -0.974 -8.772 18.695 1.00 53.34 157 SER A CA 1
ATOM 1128 C C . SER A 1 157 ? -1.055 -7.274 19.009 1.00 53.34 157 SER A C 1
ATOM 1130 O O . SER A 1 157 ? -0.251 -6.726 19.764 1.00 53.34 157 SER A O 1
ATOM 1132 N N . LEU A 1 158 ? -2.053 -6.593 18.439 1.00 63.69 158 LEU A N 1
ATOM 1133 C CA . LEU A 1 158 ? -2.243 -5.142 18.556 1.00 63.69 158 LEU A CA 1
ATOM 1134 C C . LEU A 1 158 ? -3.619 -4.811 19.139 1.00 63.69 158 LEU A C 1
ATOM 1136 O O . LEU A 1 158 ? -4.623 -5.428 18.775 1.00 63.69 158 LEU A O 1
ATOM 1140 N N . VAL A 1 159 ? -3.686 -3.787 19.989 1.00 59.06 159 VAL A N 1
ATOM 1141 C CA . VAL A 1 159 ? -4.939 -3.213 20.501 1.00 59.06 159 VAL A CA 1
ATOM 1142 C C . VAL A 1 159 ? -5.103 -1.778 20.019 1.00 59.06 159 VAL A C 1
ATOM 1144 O O . VAL A 1 159 ? -4.155 -0.992 19.975 1.00 59.06 159 VAL A O 1
ATOM 1147 N N . THR A 1 160 ? -6.338 -1.399 19.696 1.00 59.00 160 THR A N 1
ATOM 1148 C CA . THR A 1 160 ? -6.686 0.004 19.496 1.00 59.00 160 THR A CA 1
ATOM 1149 C C . THR A 1 160 ? -8.103 0.307 19.970 1.00 59.00 160 THR A C 1
ATOM 1151 O O . THR A 1 160 ? -9.026 -0.477 19.753 1.00 59.00 160 THR A O 1
ATOM 1154 N N . GLN A 1 161 ? -8.285 1.455 20.615 1.00 68.56 161 GLN A N 1
ATOM 1155 C CA . GLN A 1 161 ? -9.590 2.014 20.958 1.00 68.56 161 GLN A CA 1
ATOM 1156 C C . GLN A 1 161 ? -10.059 2.884 19.781 1.00 68.56 161 GLN A C 1
ATOM 1158 O O . GLN A 1 161 ? -9.459 3.935 19.544 1.00 68.56 161 GLN A O 1
ATOM 1163 N N . PRO A 1 162 ? -11.113 2.509 19.032 1.00 62.88 162 PRO A N 1
ATOM 1164 C CA . PRO A 1 162 ? -11.481 3.229 17.815 1.00 62.88 162 PRO A CA 1
ATOM 1165 C C . PRO A 1 162 ? -11.780 4.715 18.057 1.00 62.88 162 PRO A C 1
ATOM 1167 O O . PRO A 1 162 ? -11.316 5.556 17.294 1.00 62.88 162 PRO A O 1
ATOM 1170 N N . CYS A 1 163 ? -12.483 5.064 19.141 1.00 63.47 163 CYS A N 1
ATOM 1171 C CA . CYS A 1 163 ? -12.890 6.444 19.442 1.00 63.47 163 CYS A CA 1
ATOM 1172 C C . CYS A 1 163 ? -1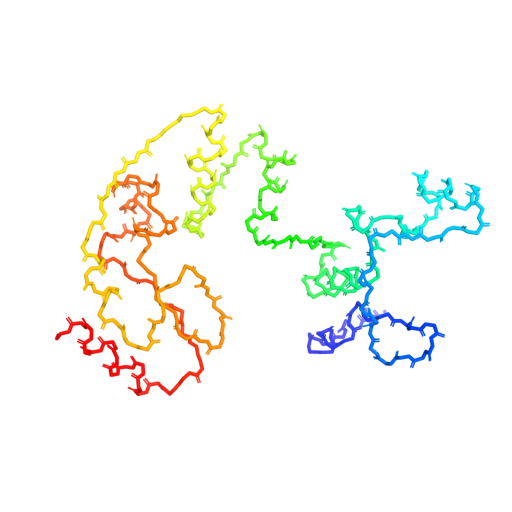1.755 7.405 19.853 1.00 63.47 163 CYS A C 1
ATOM 1174 O O . CYS A 1 163 ? -11.998 8.606 19.882 1.00 63.47 163 CYS A O 1
ATOM 1176 N N . THR A 1 164 ? -10.539 6.928 20.142 1.00 65.31 164 THR A N 1
ATOM 1177 C CA . THR A 1 164 ? -9.372 7.787 20.451 1.00 65.31 164 THR A CA 1
ATOM 1178 C C . THR A 1 164 ? -8.264 7.697 19.408 1.00 65.31 164 THR A C 1
ATOM 1180 O O . THR A 1 164 ? -7.363 8.533 19.408 1.00 65.31 164 THR A O 1
ATOM 1183 N N . THR A 1 165 ? -8.330 6.721 18.497 1.00 70.38 165 THR A N 1
ATOM 1184 C CA . THR A 1 165 ? -7.368 6.565 17.402 1.00 70.38 165 THR A CA 1
ATOM 1185 C C . THR A 1 165 ? -8.029 6.832 16.052 1.00 70.38 165 THR A C 1
ATOM 1187 O O . THR A 1 165 ? -8.108 7.974 15.607 1.00 70.38 165 THR A O 1
ATOM 1190 N N . THR A 1 166 ? -8.515 5.794 15.376 1.00 63.84 166 THR A N 1
ATOM 1191 C CA . THR A 1 166 ? -8.929 5.854 13.975 1.00 63.84 166 THR A CA 1
ATOM 1192 C C . THR A 1 166 ? -10.246 6.596 13.763 1.00 63.84 166 THR A C 1
ATOM 1194 O O . THR A 1 166 ? -10.463 7.113 12.680 1.00 63.84 166 THR A O 1
ATOM 1197 N N . HIS A 1 167 ? -11.117 6.678 14.768 1.00 68.38 167 HIS A N 1
ATOM 1198 C CA . HIS A 1 167 ? -12.448 7.297 14.691 1.00 68.38 167 HIS A CA 1
ATOM 1199 C C . HIS A 1 167 ? -12.607 8.484 15.657 1.00 68.38 167 HIS A C 1
ATOM 1201 O O . HIS A 1 167 ? -13.732 8.875 15.975 1.00 68.38 167 HIS A O 1
ATOM 1207 N N . HIS A 1 168 ? -11.489 9.066 16.108 1.00 72.06 168 HIS A N 1
ATOM 1208 C CA . HIS A 1 168 ? -11.445 10.253 16.971 1.00 72.06 168 HIS A CA 1
ATOM 1209 C C . HIS A 1 168 ? -12.211 11.452 16.381 1.00 72.06 168 HIS A C 1
ATOM 1211 O O . HIS A 1 168 ? -12.886 12.173 17.109 1.00 72.06 168 HIS A O 1
ATOM 1217 N N . GLY A 1 169 ? -12.156 11.650 15.059 1.00 67.19 169 GLY A N 1
ATOM 1218 C CA . GLY A 1 169 ? -12.817 12.767 14.378 1.00 67.19 169 GLY A CA 1
ATOM 1219 C C . GLY A 1 169 ? -14.337 12.652 14.192 1.00 67.19 169 GLY A C 1
ATOM 1220 O O . GLY A 1 169 ? -14.941 13.559 13.625 1.00 67.19 169 GLY A O 1
ATOM 1221 N N . LEU A 1 170 ? -14.980 11.565 14.633 1.00 71.44 170 LEU A N 1
ATOM 1222 C CA . LEU A 1 170 ? -16.443 11.431 14.588 1.00 71.44 170 LEU A CA 1
ATOM 1223 C C . LEU A 1 170 ? -17.088 12.004 15.860 1.00 71.44 170 LEU A C 1
ATOM 1225 O O . LEU A 1 170 ? -16.456 12.044 16.910 1.00 71.44 170 LEU A O 1
ATOM 1229 N N . THR A 1 171 ? -18.363 12.398 15.804 1.00 80.19 171 THR A N 1
ATOM 1230 C CA . THR A 1 171 ? -19.126 12.730 17.025 1.00 80.19 171 THR A CA 1
ATOM 1231 C C . THR A 1 171 ? -19.529 11.451 17.781 1.00 80.19 171 THR A C 1
ATOM 1233 O O . THR A 1 171 ? -19.625 10.390 17.155 1.00 80.19 171 THR A O 1
ATOM 1236 N N . PRO A 1 172 ? -19.845 11.506 19.090 1.00 77.19 172 PRO A N 1
ATOM 1237 C CA . PRO A 1 172 ? -20.293 10.338 19.854 1.00 77.19 172 PRO A CA 1
ATOM 1238 C C . PRO A 1 172 ? -21.593 9.751 19.293 1.00 77.19 172 PRO A C 1
ATOM 1240 O O . PRO A 1 172 ? -21.761 8.535 19.226 1.00 77.19 172 PRO A O 1
ATOM 1243 N N . GLU A 1 173 ? -22.493 10.613 18.809 1.00 77.38 173 GLU A N 1
ATOM 1244 C CA . GLU A 1 173 ? -23.727 10.210 18.128 1.00 77.38 173 GLU A CA 1
ATOM 1245 C C . GLU A 1 173 ? -23.445 9.482 16.806 1.00 77.38 173 GLU A C 1
ATOM 1247 O O . GLU A 1 173 ? -24.115 8.504 16.476 1.00 77.38 173 GLU A O 1
ATOM 1252 N N . GLU A 1 174 ? -22.450 9.942 16.044 1.00 73.88 174 GLU A N 1
ATOM 1253 C CA . GLU A 1 174 ? -22.085 9.364 14.752 1.00 73.88 174 GLU A CA 1
ATOM 1254 C C . GLU A 1 174 ? -21.290 8.058 14.907 1.00 73.88 174 GLU A C 1
ATOM 1256 O O . GLU A 1 174 ? -21.513 7.116 14.144 1.00 73.88 174 GLU A O 1
ATOM 1261 N N . ARG A 1 175 ? -20.449 7.940 15.947 1.00 72.88 175 ARG A N 1
ATOM 1262 C CA . ARG A 1 175 ? -19.874 6.654 16.381 1.00 72.88 175 ARG A CA 1
ATOM 1263 C C . ARG A 1 175 ? -20.986 5.672 16.763 1.00 72.88 175 ARG A C 1
ATOM 1265 O O . ARG A 1 175 ? -21.040 4.571 16.212 1.00 72.88 175 ARG A O 1
ATOM 1272 N N . ALA A 1 176 ? -21.933 6.097 17.604 1.00 71.00 176 ALA A N 1
ATOM 1273 C CA . ALA A 1 176 ? -23.038 5.254 18.061 1.00 71.00 176 ALA A CA 1
ATOM 1274 C C . ALA A 1 176 ? -23.940 4.761 16.911 1.00 71.00 176 ALA A C 1
ATOM 1276 O O . ALA A 1 176 ? -24.317 3.588 16.897 1.00 71.00 176 ALA A O 1
ATOM 1277 N N . ARG A 1 177 ? -24.232 5.601 15.902 1.00 74.50 177 ARG A N 1
ATOM 1278 C CA . ARG A 1 177 ? -24.955 5.192 14.673 1.00 74.50 177 ARG A CA 1
ATOM 1279 C C . ARG A 1 177 ? -24.243 4.082 13.896 1.00 74.50 177 ARG A C 1
ATOM 1281 O O . ARG A 1 177 ? -24.911 3.267 13.265 1.00 74.50 177 ARG A O 1
ATOM 1288 N N . ARG A 1 178 ? -22.909 4.044 13.948 1.00 67.44 178 ARG A N 1
ATOM 1289 C CA . ARG A 1 178 ? -22.054 3.040 13.288 1.00 67.44 178 ARG A CA 1
ATOM 1290 C C . ARG A 1 178 ? -21.796 1.807 14.168 1.00 67.44 178 ARG A C 1
ATOM 1292 O O . ARG A 1 178 ? -21.081 0.903 13.756 1.00 67.44 178 ARG A O 1
ATOM 1299 N N . GLY A 1 179 ? -22.384 1.749 15.368 1.00 62.25 179 GLY A N 1
ATOM 1300 C CA . GLY A 1 179 ? -22.173 0.673 16.344 1.00 62.25 179 GLY A CA 1
ATOM 1301 C C . GLY A 1 179 ? -20.866 0.786 17.137 1.00 62.25 179 GLY A C 1
ATOM 1302 O O . GLY A 1 179 ? -20.566 -0.091 17.947 1.00 62.25 179 GLY A O 1
ATOM 1303 N N . ILE A 1 180 ? -20.104 1.864 16.941 1.00 60.44 180 ILE A N 1
ATOM 1304 C CA . ILE A 1 180 ? -18.860 2.144 17.656 1.00 60.44 180 ILE A CA 1
ATOM 1305 C C . ILE A 1 180 ? -19.222 2.829 18.974 1.00 60.44 180 ILE A C 1
ATOM 1307 O O . ILE A 1 180 ? -19.856 3.883 18.981 1.00 60.44 180 ILE A O 1
ATOM 1311 N N . SER A 1 181 ? -18.830 2.235 20.097 1.00 65.56 181 SER A N 1
ATOM 1312 C CA . SER A 1 181 ? -19.022 2.818 21.426 1.00 65.56 181 SER A CA 1
ATOM 1313 C C . SER A 1 181 ? -17.700 3.315 22.003 1.00 65.56 181 SER A C 1
ATOM 1315 O O . SER A 1 181 ? -16.634 2.794 21.681 1.00 65.56 181 SER A O 1
ATOM 1317 N N . ASP A 1 182 ? -17.769 4.260 22.939 1.00 65.44 182 ASP A N 1
ATOM 1318 C CA . ASP A 1 182 ? -16.577 4.795 23.619 1.00 65.44 182 ASP A CA 1
ATOM 1319 C C . ASP A 1 182 ? -15.969 3.817 24.648 1.00 65.44 182 ASP A C 1
ATOM 1321 O O . ASP A 1 182 ? -14.964 4.107 25.297 1.00 65.44 182 ASP A O 1
ATOM 1325 N N . ALA A 1 183 ? -16.575 2.630 24.764 1.00 58.03 183 ALA A N 1
ATOM 1326 C CA . ALA A 1 183 ? -16.083 1.464 25.489 1.00 58.03 183 ALA A CA 1
ATOM 1327 C C . ALA A 1 183 ? -15.501 0.376 24.554 1.00 58.03 183 ALA A C 1
ATOM 1329 O O . ALA A 1 183 ? -15.107 -0.688 25.027 1.00 58.03 183 ALA A O 1
ATOM 1330 N N . MET A 1 184 ? -15.470 0.599 23.234 1.00 53.03 184 MET A N 1
ATOM 1331 C CA . MET A 1 184 ? -14.986 -0.384 22.265 1.00 53.03 184 MET A CA 1
ATOM 1332 C C . MET A 1 184 ? -13.454 -0.461 22.251 1.00 53.03 184 MET A C 1
ATOM 1334 O O . MET A 1 184 ? -12.766 0.548 22.097 1.00 53.03 184 MET A O 1
ATOM 1338 N N . LEU A 1 185 ? -12.932 -1.687 22.301 1.00 46.97 185 LEU A N 1
ATOM 1339 C CA . LEU A 1 185 ? -11.574 -2.025 21.879 1.00 46.97 185 LEU A CA 1
ATOM 1340 C C . LEU A 1 185 ? -11.646 -2.924 20.643 1.00 46.97 185 LEU A C 1
ATOM 1342 O O . LEU A 1 185 ? -12.484 -3.823 20.569 1.00 46.97 185 LEU A O 1
ATOM 1346 N N . ARG A 1 186 ? -10.747 -2.699 19.685 1.00 58.88 186 ARG A N 1
ATOM 1347 C CA . ARG A 1 186 ? -10.515 -3.568 18.531 1.00 58.88 186 ARG A CA 1
ATOM 1348 C C . ARG A 1 186 ? -9.161 -4.249 18.704 1.00 58.88 186 ARG A C 1
ATOM 1350 O O . ARG A 1 186 ? -8.145 -3.570 18.846 1.00 58.88 186 ARG A O 1
ATOM 1357 N N . LEU A 1 187 ? -9.163 -5.577 18.661 1.00 47.72 187 LEU A N 1
ATOM 1358 C CA . LEU A 1 187 ? -7.963 -6.407 18.728 1.00 47.72 187 LEU A CA 1
ATOM 1359 C C . LEU A 1 187 ? -7.589 -6.899 17.323 1.00 47.72 187 LEU A C 1
ATOM 1361 O O . LEU A 1 187 ? -8.457 -7.331 16.564 1.00 47.72 187 LEU A O 1
ATOM 1365 N N . SER A 1 188 ? -6.301 -6.862 16.998 1.00 56.69 188 SER A N 1
ATOM 1366 C CA . SER A 1 188 ? -5.686 -7.668 15.942 1.00 56.69 188 SER A CA 1
ATOM 1367 C C . SER A 1 188 ? -4.907 -8.773 16.639 1.00 56.69 188 SER A C 1
ATOM 1369 O O . SER A 1 188 ? -3.998 -8.463 17.400 1.00 56.69 188 SER A O 1
ATOM 1371 N N . ILE A 1 189 ? -5.260 -10.036 16.407 1.00 56.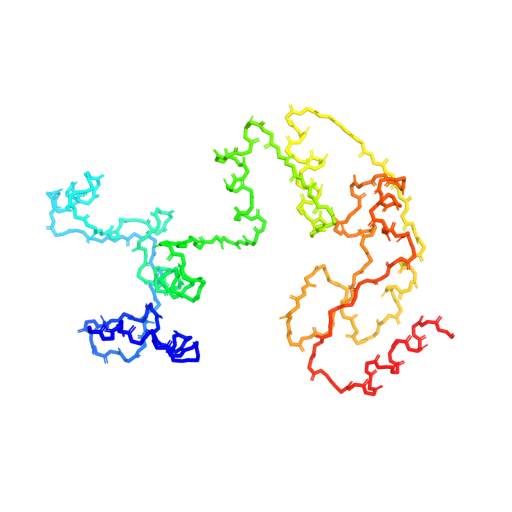66 189 ILE A N 1
ATOM 1372 C CA . ILE A 1 189 ? -4.542 -11.176 16.991 1.00 56.66 189 ILE A CA 1
ATOM 1373 C C . ILE A 1 189 ? -3.332 -11.504 16.110 1.00 56.66 189 ILE A C 1
ATOM 1375 O O . ILE A 1 189 ? -3.480 -11.606 14.891 1.00 56.66 189 ILE A O 1
ATOM 1379 N N . GLY A 1 190 ? -2.162 -11.628 16.733 1.00 62.25 190 GLY A N 1
ATOM 1380 C CA . GLY A 1 190 ? -0.906 -12.039 16.116 1.00 62.25 190 GLY A CA 1
ATOM 1381 C C . GLY A 1 190 ? -0.710 -13.557 16.133 1.00 62.25 190 GLY A C 1
ATOM 1382 O O . GLY A 1 190 ? -1.651 -14.326 15.928 1.00 62.25 190 GLY A O 1
ATOM 1383 N N . LEU A 1 191 ? 0.536 -13.983 16.344 1.00 71.38 191 LEU A N 1
ATOM 1384 C CA . LEU A 1 191 ? 0.982 -15.382 16.353 1.00 71.38 191 LEU A CA 1
ATOM 1385 C C . LEU A 1 191 ? 1.605 -15.808 17.700 1.00 71.38 191 LEU A C 1
ATOM 1387 O O . LEU A 1 191 ? 2.361 -16.781 17.747 1.00 71.38 191 LEU A O 1
ATOM 1391 N N . GLU A 1 192 ? 1.323 -15.077 18.779 1.00 86.31 192 GLU A N 1
ATOM 1392 C CA . GLU A 1 192 ? 1.694 -15.445 20.150 1.00 86.31 192 GLU A CA 1
ATOM 1393 C C . GLU A 1 192 ? 0.907 -16.670 20.667 1.00 86.31 192 GLU A C 1
ATOM 1395 O O . GLU A 1 192 ? -0.025 -17.153 20.018 1.00 86.31 192 GLU A O 1
ATOM 1400 N N . ASP A 1 193 ? 1.270 -17.190 21.847 1.00 79.06 193 ASP A N 1
ATOM 1401 C CA . ASP A 1 193 ? 0.487 -18.254 22.484 1.00 79.06 193 ASP A CA 1
ATOM 1402 C C . ASP A 1 193 ? -0.888 -17.720 22.923 1.00 79.06 193 ASP A C 1
ATOM 1404 O O . ASP A 1 193 ? -1.013 -16.636 23.503 1.00 79.06 193 ASP A O 1
ATOM 1408 N N . ALA A 1 194 ? -1.939 -18.486 22.633 1.00 65.62 194 ALA A N 1
ATOM 1409 C CA . ALA A 1 194 ? -3.309 -18.077 22.900 1.00 65.62 194 ALA A CA 1
ATOM 1410 C C . ALA A 1 194 ? -3.600 -17.950 24.404 1.00 65.62 194 ALA A C 1
ATOM 1412 O O . ALA A 1 194 ? -4.374 -17.074 24.788 1.00 65.62 194 ALA A O 1
ATOM 1413 N N . GLU A 1 195 ? -2.983 -18.778 25.253 1.00 80.62 195 GLU A N 1
ATOM 1414 C CA . GLU A 1 195 ? -3.195 -18.719 26.706 1.00 80.62 195 GLU A CA 1
ATOM 1415 C C . GLU A 1 195 ? -2.563 -17.450 27.308 1.00 80.62 195 GLU A C 1
ATOM 1417 O O . GLU A 1 195 ? -3.173 -16.810 28.167 1.00 80.62 195 GLU A O 1
ATOM 1422 N N . ASP A 1 196 ? -1.399 -17.021 26.803 1.00 75.06 196 ASP A N 1
ATOM 1423 C CA . ASP A 1 196 ? -0.735 -15.778 27.222 1.00 75.06 196 ASP A CA 1
ATOM 1424 C C . ASP A 1 196 ? -1.566 -14.539 26.832 1.00 75.06 196 ASP A C 1
ATOM 1426 O O . ASP A 1 196 ? -1.795 -13.651 27.658 1.00 75.06 196 ASP A O 1
ATOM 1430 N N . LEU A 1 197 ? -2.099 -14.497 25.602 1.00 47.50 197 LEU A N 1
ATOM 1431 C CA . LEU A 1 197 ? -2.987 -13.414 25.148 1.00 47.50 197 LEU A CA 1
ATOM 1432 C C . LEU A 1 197 ? -4.305 -13.365 25.941 1.00 47.50 197 LEU A C 1
ATOM 1434 O O . LEU A 1 197 ? -4.807 -12.282 26.255 1.00 47.50 197 LEU A O 1
ATOM 1438 N N . ILE A 1 198 ? -4.868 -14.525 26.291 1.00 61.53 198 ILE A N 1
ATOM 1439 C CA . ILE A 1 198 ? -6.072 -14.633 27.129 1.00 61.53 198 ILE A CA 1
ATOM 1440 C C . ILE A 1 198 ? -5.783 -14.155 28.561 1.00 61.53 198 ILE A C 1
ATOM 1442 O O . ILE A 1 198 ? -6.601 -13.435 29.142 1.00 61.53 198 ILE A O 1
ATOM 1446 N N . ALA A 1 199 ? -4.615 -14.482 29.120 1.00 77.38 199 ALA A N 1
ATOM 1447 C CA . ALA A 1 199 ? -4.186 -14.001 30.431 1.00 77.38 199 ALA A CA 1
ATOM 1448 C C . ALA A 1 199 ? -3.980 -12.473 30.462 1.00 77.38 199 ALA A C 1
ATOM 1450 O O . ALA A 1 199 ? -4.429 -11.823 31.411 1.00 77.38 199 ALA A O 1
ATOM 1451 N N . ASP A 1 200 ? -3.377 -11.887 29.418 1.00 68.00 200 ASP A N 1
ATOM 1452 C CA . ASP A 1 200 ? -3.186 -10.433 29.282 1.00 68.00 200 ASP A CA 1
ATOM 1453 C C . ASP A 1 200 ? -4.530 -9.686 29.260 1.00 68.00 200 ASP A C 1
ATOM 1455 O O . ASP A 1 200 ? -4.724 -8.715 29.997 1.00 68.00 200 ASP A O 1
ATOM 1459 N N . LEU A 1 201 ? -5.498 -10.197 28.487 1.00 54.03 201 LEU A N 1
ATOM 1460 C CA . LEU A 1 201 ? -6.859 -9.658 28.424 1.00 54.03 201 LEU A CA 1
ATOM 1461 C C . LEU A 1 201 ? -7.593 -9.776 29.766 1.00 54.03 201 LEU A C 1
ATOM 1463 O O . LEU A 1 201 ? -8.211 -8.806 30.205 1.00 54.03 201 LEU A O 1
ATOM 1467 N N . HIS A 1 202 ? -7.511 -10.923 30.449 1.00 63.09 202 HIS A N 1
ATOM 1468 C CA . HIS A 1 202 ? -8.126 -11.085 31.769 1.00 63.09 202 HIS A CA 1
ATOM 1469 C C . HIS A 1 202 ? -7.530 -10.124 32.808 1.00 63.09 202 HIS A C 1
ATOM 1471 O O . HIS A 1 202 ? -8.291 -9.458 33.511 1.00 63.09 202 HIS A O 1
ATOM 1477 N N . ARG A 1 203 ? -6.196 -9.981 32.866 1.00 83.69 203 ARG A N 1
ATOM 1478 C CA . ARG A 1 203 ? -5.523 -9.029 33.770 1.00 83.69 203 ARG A CA 1
ATOM 1479 C C . ARG A 1 203 ? -5.910 -7.579 33.459 1.00 83.69 203 ARG A C 1
ATOM 1481 O O . ARG A 1 203 ? -6.108 -6.789 34.380 1.00 83.69 203 ARG A O 1
ATOM 1488 N N . ALA A 1 204 ? -6.013 -7.215 32.180 1.00 57.34 204 ALA A N 1
ATOM 1489 C CA . ALA A 1 204 ? -6.369 -5.859 31.775 1.00 57.34 204 ALA A CA 1
ATOM 1490 C C . ALA A 1 204 ? -7.842 -5.513 32.053 1.00 57.34 204 ALA A C 1
ATOM 1492 O O . ALA A 1 204 ? -8.137 -4.357 32.364 1.00 57.34 204 ALA A O 1
ATOM 1493 N N . LEU A 1 205 ? -8.765 -6.477 31.962 1.00 51.78 205 LEU A N 1
ATOM 1494 C CA . LEU A 1 205 ? -10.200 -6.257 32.182 1.00 51.78 205 LEU A CA 1
ATOM 1495 C C . LEU A 1 205 ? -10.575 -6.147 33.671 1.00 51.78 205 LEU A C 1
ATOM 1497 O O . LEU A 1 205 ? -11.297 -5.205 34.012 1.00 51.78 205 LEU A O 1
ATOM 1501 N N . GLY A 1 206 ? -10.027 -7.018 34.533 1.00 50.00 206 GLY A N 1
ATOM 1502 C CA . GLY A 1 206 ? -10.251 -7.028 35.992 1.00 50.00 206 GLY A CA 1
ATOM 1503 C C . GLY A 1 206 ? -11.102 -8.190 36.498 1.00 50.00 206 GLY A C 1
ATOM 1504 O O . GLY A 1 206 ? -12.274 -8.284 36.074 1.00 50.00 206 GLY A O 1
#

Foldseek 3Di:
DDDPPDDDLVVLLPDFLADQDPVRDPGQDDDPDQADDDPDPVRVCCCVVVVDPATGGPVVPPPSVQSSVFRSVCSNVVHPTGHDDPDPLRVVVVVCVVPCPVHDDDDADDFLQVVCCRAPVVCVVPDDDFDDADDLVQLQVQFDQADDDSDADELGKHKYQCCVPSNVRHYQVRCVVNVRHSNDMDIHDHNDDPVVVVVRNVRSVD

pLDDT: mean 74.61, std 17.4, range [28.39, 97.19]

Radius of gyration: 23.09 Å; chains: 1; bounding box: 47×49×66 Å

Sequence (206 aa):
MSAPTRNSLATRCVHAGERTDPHGSPHTPIYTTTTFAFPSTAALLDVVEGRVAGSLYTRYGLNPSILALEEKLAALEGAEAALAFASGMAAESALFFAHGREGIVCIGDAYGGTLELIGQQLPLLGIEIADDGAAATAVADRLELFALAPSLGGVESLVTQPCTTTHHGLTPEERARRGISDAMLRLSIGLEDAEDLIADLHRALG